Protein AF-A0A8D0UQ49-F1 (afdb_monomer_lite)

Secondary structure (DSSP, 8-state):
-------SS-PPPPPTTSPPPHHHHHHHHS-TT-------------------HHHHHHHHHHHHHHTHHHHHHHHHHH-TT--SEEEHHHHHHHHHHTT----TTTGGGGGGGT--TTSEEEHHHHHHHHHHHTT-------S------------------------TT---S---HHHHHHHHHHHHTT-

pLDDT: mean 72.06, std 21.68, range [30.16, 96.69]

InterPro domains:
  IPR002048 EF-hand domain [PS50222] (66-101)
  IPR011992 EF-hand domain pair [SSF47473] (18-130)
  IPR018247 EF-Hand 1, calcium-binding site [PS00018] (79-91)
  IPR052603 EF-hand calcium-binding domain-containing protein 6 [PTHR20875] (32-185)

Organism: Sus scrofa (NCBI:txid9823)

Radius of gyration: 25.95 Å; chains: 1; bounding box: 65×57×67 Å

Sequence (191 aa):
ECPVLTTDCGAIPLTRAGAVPYLEFLSRFGGTDLNVNAVKRGGENAMNHCRTLRDLEAQVAEKIFKNIHTVAKAFKLLDVNKTGLVQARELRRVLETFGARMRDHEYKFAKHYNVDKDTAVDYNVFLKNLGTNNDLNLKYDVGSQEVSWEEQRAKNPSRECLPSSLSPEDIRGNYSLDDLERVFCQEVSAS

Foldseek 3Di:
DDDDDDDDDDDQDADPVRHGDPVSCCVVPVPPQDPPPDPDPDDDPPPPPQDDLVRLLQVLLVLCVVVVVVLVVQVCVQPVVPPLWHALVSVQVSSVVSRSDDDPVSSCSCVVQVHDRGDIDNVVSVNVVSCVVNVNPDPPPPDDDPDDPDDPDDDDDDDDDDDDDDDPPPVPDPDDPVNVVVVVVVVVVVD

Structure (mmCIF, N/CA/C/O backbone):
data_AF-A0A8D0UQ49-F1
#
_entry.id   AF-A0A8D0UQ49-F1
#
loop_
_atom_site.group_PDB
_atom_site.id
_atom_site.type_symbol
_atom_site.label_atom_id
_atom_site.label_alt_id
_atom_site.label_comp_id
_atom_site.label_asym_id
_atom_site.label_entity_id
_atom_site.label_seq_id
_atom_site.pdbx_PDB_ins_code
_atom_site.Cartn_x
_atom_site.Cartn_y
_atom_site.Cartn_z
_atom_site.occupancy
_atom_site.B_iso_or_equiv
_atom_site.auth_seq_id
_atom_site.auth_comp_id
_atom_site.auth_asym_id
_atom_site.auth_atom_id
_atom_site.pdbx_PDB_model_num
ATOM 1 N N . GLU A 1 1 ? 2.365 -4.596 -54.511 1.00 37.31 1 GLU A N 1
ATOM 2 C CA . GLU A 1 1 ? 3.119 -3.804 -53.519 1.00 37.31 1 GLU A CA 1
ATOM 3 C C . GLU A 1 1 ? 2.113 -3.103 -52.618 1.00 37.31 1 GLU A C 1
ATOM 5 O O . GLU A 1 1 ? 1.101 -2.642 -53.130 1.00 37.31 1 GLU A O 1
ATOM 10 N N . CYS A 1 2 ? 2.312 -3.125 -51.300 1.00 34.47 2 CYS A N 1
ATOM 11 C CA . CYS A 1 2 ? 1.383 -2.538 -50.326 1.00 34.47 2 CYS A CA 1
ATOM 12 C C . CYS A 1 2 ? 2.029 -1.290 -49.702 1.00 34.47 2 CYS A C 1
ATOM 14 O O . CYS A 1 2 ? 3.234 -1.326 -49.448 1.00 34.47 2 CYS A O 1
ATOM 16 N N . PRO A 1 3 ? 1.275 -0.203 -49.456 1.00 44.91 3 PRO A N 1
ATOM 17 C CA . PRO A 1 3 ? 1.850 1.066 -49.030 1.00 44.91 3 PRO A CA 1
ATOM 18 C C . PRO A 1 3 ? 2.320 0.998 -47.573 1.00 44.91 3 PRO A C 1
ATOM 20 O O . PRO A 1 3 ? 1.618 0.493 -46.697 1.00 44.91 3 PRO A O 1
ATOM 23 N N . VAL A 1 4 ? 3.518 1.522 -47.325 1.00 49.00 4 VAL A N 1
ATOM 24 C CA . VAL A 1 4 ? 4.094 1.682 -45.988 1.00 49.00 4 VAL A CA 1
ATOM 25 C C . VAL A 1 4 ? 3.627 3.029 -45.443 1.00 49.00 4 VAL A C 1
ATOM 27 O O . VAL A 1 4 ? 3.981 4.069 -45.991 1.00 49.00 4 VAL A O 1
ATOM 30 N N . LEU A 1 5 ? 2.840 3.026 -44.366 1.00 38.72 5 LEU A N 1
ATOM 31 C CA . LEU A 1 5 ? 2.630 4.230 -43.564 1.00 38.72 5 LEU A CA 1
ATOM 32 C C . LEU A 1 5 ? 3.765 4.308 -42.544 1.00 38.72 5 LEU A C 1
ATOM 34 O O . LEU A 1 5 ? 3.779 3.587 -41.548 1.00 38.72 5 LEU A O 1
ATOM 38 N N . THR A 1 6 ? 4.752 5.149 -42.836 1.00 52.19 6 THR A N 1
ATOM 39 C CA . THR A 1 6 ? 5.815 5.506 -41.899 1.00 52.19 6 THR A CA 1
ATOM 40 C C . THR A 1 6 ? 5.363 6.673 -41.031 1.00 52.19 6 THR A C 1
ATOM 42 O O . THR A 1 6 ? 5.190 7.781 -41.535 1.00 52.19 6 THR A O 1
ATOM 45 N N . THR A 1 7 ? 5.263 6.445 -39.725 1.00 41.56 7 THR A N 1
ATOM 46 C CA . THR A 1 7 ? 5.468 7.477 -38.703 1.00 41.56 7 THR A CA 1
ATOM 47 C C . THR A 1 7 ? 6.237 6.863 -37.536 1.00 41.56 7 THR A C 1
ATOM 49 O O . THR A 1 7 ? 6.031 5.706 -37.175 1.00 41.56 7 THR A O 1
ATOM 52 N N . ASP A 1 8 ? 7.142 7.664 -36.998 1.00 52.50 8 ASP A N 1
ATOM 53 C CA . ASP A 1 8 ? 8.313 7.390 -36.159 1.00 52.50 8 ASP A CA 1
ATOM 54 C C . ASP A 1 8 ? 8.033 6.891 -34.721 1.00 52.50 8 ASP A C 1
ATOM 56 O O . ASP A 1 8 ? 8.691 7.276 -33.768 1.00 52.50 8 ASP A O 1
ATOM 60 N N . CYS A 1 9 ? 7.059 5.999 -34.532 1.00 46.41 9 CYS A N 1
ATOM 61 C CA . CYS A 1 9 ? 6.851 5.291 -33.264 1.00 46.41 9 CYS A CA 1
ATOM 62 C C . CYS A 1 9 ? 6.314 3.877 -33.537 1.00 46.41 9 CYS A C 1
ATOM 64 O O . CYS A 1 9 ? 5.111 3.670 -33.656 1.00 46.41 9 CYS A O 1
ATOM 66 N N . GLY A 1 10 ? 7.220 2.898 -33.645 1.00 58.25 10 GLY A N 1
ATOM 67 C CA . GLY A 1 10 ? 6.948 1.473 -33.404 1.00 58.25 10 GLY A CA 1
ATOM 68 C C . GLY A 1 10 ? 5.751 0.841 -34.130 1.00 58.25 10 GLY A C 1
ATOM 69 O O . GLY A 1 10 ? 4.782 0.444 -33.489 1.00 58.25 10 GLY A O 1
ATOM 70 N N . ALA A 1 11 ? 5.831 0.641 -35.447 1.00 67.75 11 ALA A N 1
ATOM 71 C CA . ALA A 1 11 ? 4.795 -0.088 -36.184 1.00 67.75 11 ALA A CA 1
ATOM 72 C C . ALA A 1 11 ? 4.860 -1.608 -35.917 1.00 67.75 11 ALA A C 1
ATOM 74 O O . ALA A 1 11 ? 5.907 -2.231 -36.122 1.00 67.75 11 ALA A O 1
ATOM 75 N N . ILE A 1 12 ? 3.750 -2.230 -35.497 1.00 69.88 12 ILE A N 1
ATOM 76 C CA . ILE A 1 12 ? 3.625 -3.699 -35.464 1.00 69.88 12 ILE A CA 1
ATOM 77 C C . ILE A 1 12 ? 3.196 -4.176 -36.852 1.00 69.88 12 ILE A C 1
ATOM 79 O O . ILE A 1 12 ? 2.192 -3.681 -37.368 1.00 69.88 12 ILE A O 1
ATOM 83 N N . PRO A 1 13 ? 3.905 -5.139 -37.463 1.00 73.56 13 PRO A N 1
ATOM 84 C CA . PRO A 1 13 ? 3.489 -5.696 -38.742 1.00 73.56 13 PRO A CA 1
ATOM 85 C C . PRO A 1 13 ? 2.110 -6.363 -38.634 1.00 73.56 13 PRO A C 1
ATOM 87 O O . PRO A 1 13 ? 1.863 -7.195 -37.760 1.00 73.56 13 PRO A O 1
ATOM 90 N N . LEU A 1 14 ? 1.212 -5.998 -39.549 1.00 79.69 14 LEU A N 1
ATOM 91 C CA . LEU A 1 14 ? -0.114 -6.599 -39.667 1.00 79.69 14 LEU A CA 1
ATOM 92 C C . LEU A 1 14 ? -0.048 -7.896 -40.477 1.00 79.69 14 LEU A C 1
ATOM 94 O O . LEU A 1 14 ? 0.762 -8.054 -41.392 1.00 79.69 14 LEU A O 1
ATOM 98 N N . THR A 1 15 ? -0.950 -8.824 -40.172 1.00 80.06 15 THR A N 1
ATOM 99 C CA . THR A 1 15 ? -1.212 -9.988 -41.026 1.00 80.06 15 THR A CA 1
ATOM 100 C C . THR A 1 15 ? -1.792 -9.554 -42.374 1.00 80.06 15 THR A C 1
ATOM 102 O O . THR A 1 15 ? -2.267 -8.432 -42.542 1.00 80.06 15 THR A O 1
ATOM 105 N N . ARG A 1 16 ? -1.845 -10.476 -43.344 1.00 78.44 16 ARG A N 1
ATOM 106 C CA . ARG A 1 16 ? -2.476 -10.224 -44.655 1.00 78.44 16 ARG A CA 1
ATOM 107 C C . ARG A 1 16 ? -3.960 -9.832 -44.552 1.00 78.44 16 ARG A C 1
ATOM 109 O O . ARG A 1 16 ? -4.482 -9.244 -45.488 1.00 78.44 16 ARG A O 1
ATOM 116 N N . ALA A 1 17 ? -4.613 -10.138 -43.429 1.00 84.06 17 ALA A N 1
ATOM 117 C CA . ALA A 1 17 ? -5.989 -9.748 -43.122 1.00 84.06 17 ALA A CA 1
ATOM 118 C C . ALA A 1 17 ? -6.097 -8.397 -42.381 1.00 84.06 17 ALA A C 1
ATOM 120 O O . ALA A 1 17 ? -7.180 -8.030 -41.940 1.00 84.06 17 ALA A O 1
ATOM 121 N N . GLY A 1 18 ? -4.988 -7.678 -42.180 1.00 83.00 18 GLY A N 1
ATOM 122 C CA . GLY A 1 18 ? -4.961 -6.422 -41.425 1.00 83.00 18 GLY A CA 1
ATOM 123 C C . GLY A 1 18 ? -5.027 -6.592 -39.902 1.00 83.00 18 GLY A C 1
ATOM 124 O O . GLY A 1 18 ? -5.040 -5.600 -39.183 1.00 83.00 18 GLY A O 1
ATOM 125 N N . ALA A 1 19 ? -5.046 -7.825 -39.385 1.00 83.06 19 ALA A N 1
ATOM 126 C CA . ALA A 1 19 ? -5.050 -8.083 -37.946 1.00 83.06 19 ALA A CA 1
ATOM 127 C C . ALA A 1 19 ? -3.638 -7.981 -37.352 1.00 83.06 19 ALA A C 1
ATOM 129 O O . ALA A 1 19 ? -2.674 -8.432 -37.975 1.00 83.06 19 ALA A O 1
ATOM 130 N N . VAL A 1 20 ? -3.523 -7.452 -36.133 1.00 86.25 20 VAL A N 1
ATOM 131 C CA . VAL A 1 20 ? -2.271 -7.407 -35.364 1.00 86.25 20 VAL A CA 1
ATOM 132 C C . VAL A 1 20 ? -2.048 -8.762 -34.672 1.00 86.25 20 VAL A C 1
ATOM 134 O O . VAL A 1 20 ? -2.914 -9.186 -33.903 1.00 86.25 20 VAL A O 1
ATOM 137 N N . PRO A 1 21 ? -0.913 -9.457 -34.880 1.00 84.88 21 PRO A N 1
ATOM 138 C CA . PRO A 1 21 ? -0.607 -10.671 -34.128 1.00 84.88 21 PRO A CA 1
ATOM 139 C C . PRO A 1 21 ? -0.466 -10.363 -32.632 1.00 84.88 21 PRO A C 1
ATOM 141 O O . PRO A 1 21 ? 0.423 -9.617 -32.227 1.00 84.88 21 PRO A O 1
ATOM 144 N N . TYR A 1 22 ? -1.328 -10.957 -31.801 1.00 77.56 22 TYR A N 1
ATOM 145 C CA . TYR A 1 22 ? -1.404 -10.642 -30.369 1.00 77.56 22 TYR A CA 1
ATOM 146 C C . TYR A 1 22 ? -0.068 -10.835 -29.636 1.00 77.56 22 TYR A C 1
ATOM 148 O O . TYR A 1 22 ? 0.337 -9.979 -28.858 1.00 77.56 22 TYR A O 1
ATOM 156 N N . LEU A 1 23 ? 0.662 -11.915 -29.932 1.00 80.00 23 LEU A N 1
ATOM 157 C CA . LEU A 1 23 ? 1.970 -12.173 -29.317 1.00 80.00 23 LEU A CA 1
ATOM 158 C C . LEU A 1 23 ? 3.024 -11.118 -29.698 1.00 80.00 23 LEU A C 1
ATOM 160 O O . LEU A 1 23 ? 3.814 -10.721 -28.847 1.00 80.00 23 LEU A O 1
ATOM 164 N N . GLU A 1 24 ? 3.007 -10.626 -30.939 1.00 78.62 24 GLU A N 1
ATOM 165 C CA . GLU A 1 24 ? 3.927 -9.577 -31.404 1.00 78.62 24 GLU A CA 1
ATOM 166 C C . GLU A 1 24 ? 3.575 -8.222 -30.775 1.00 78.62 24 GLU A C 1
ATOM 168 O O . GLU A 1 24 ? 4.456 -7.478 -30.346 1.00 78.62 24 GLU A O 1
ATOM 173 N N . PHE A 1 25 ? 2.275 -7.927 -30.650 1.00 82.81 25 PHE A N 1
ATOM 174 C CA . PHE A 1 25 ? 1.786 -6.751 -29.931 1.00 82.81 25 PHE A CA 1
ATOM 175 C C . PHE A 1 25 ? 2.246 -6.763 -28.474 1.00 82.81 25 PHE A C 1
ATOM 177 O O . PHE A 1 25 ? 2.827 -5.787 -28.004 1.00 82.81 25 PHE A O 1
ATOM 184 N N . LEU A 1 26 ? 2.049 -7.880 -27.769 1.00 78.44 26 LEU A N 1
ATOM 185 C CA . LEU A 1 26 ? 2.474 -8.019 -26.379 1.00 78.44 26 LEU A CA 1
ATOM 186 C C . LEU A 1 26 ? 3.990 -7.927 -26.217 1.00 78.44 26 LEU A C 1
ATOM 188 O O . LEU A 1 26 ? 4.458 -7.293 -25.276 1.00 78.44 26 LEU A O 1
ATOM 192 N N . SER A 1 27 ? 4.763 -8.503 -27.138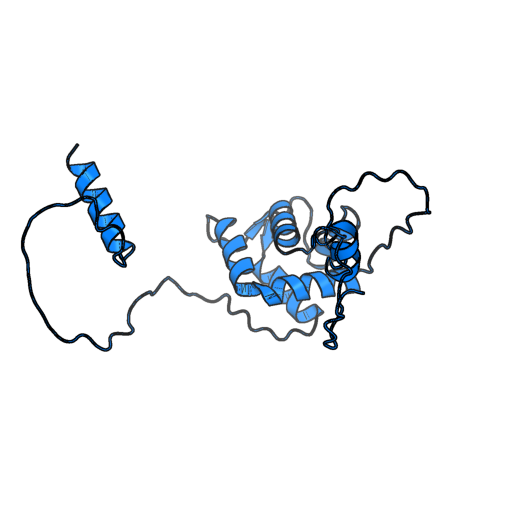 1.00 72.94 27 SER A N 1
ATOM 193 C CA . SER A 1 27 ? 6.224 -8.425 -27.077 1.00 72.94 27 SER A CA 1
ATOM 194 C C . SER A 1 27 ? 6.744 -6.988 -27.161 1.00 72.94 27 SER A C 1
ATOM 196 O O . SER A 1 27 ? 7.837 -6.717 -26.669 1.00 72.94 27 SER A O 1
ATOM 198 N N . ARG A 1 28 ? 5.993 -6.076 -27.793 1.00 74.19 28 ARG A N 1
ATOM 199 C CA . ARG A 1 28 ? 6.399 -4.674 -27.965 1.00 74.19 28 ARG A CA 1
ATOM 200 C C . ARG A 1 28 ? 5.734 -3.710 -26.986 1.00 74.19 28 ARG A C 1
ATOM 202 O O . ARG A 1 28 ? 6.383 -2.769 -26.548 1.00 74.19 28 ARG A O 1
ATOM 209 N N . PHE A 1 29 ? 4.469 -3.937 -26.639 1.00 74.62 29 PHE A N 1
ATOM 210 C CA . PHE A 1 29 ? 3.652 -3.009 -25.841 1.00 74.62 29 PHE A CA 1
ATOM 211 C C . PHE A 1 29 ? 3.158 -3.599 -24.520 1.00 74.62 29 PHE A C 1
ATOM 213 O O . PHE A 1 29 ? 2.585 -2.880 -23.708 1.00 74.62 29 PHE A O 1
ATOM 220 N N . GLY A 1 30 ? 3.361 -4.895 -24.284 1.00 66.12 30 GLY A N 1
ATOM 221 C CA . GLY A 1 30 ? 2.804 -5.589 -23.125 1.00 66.12 30 GLY A CA 1
ATOM 222 C C . GLY A 1 30 ? 3.439 -5.215 -21.786 1.00 66.12 30 GLY A C 1
ATOM 223 O O . GLY A 1 30 ? 2.843 -5.480 -20.746 1.00 66.12 30 GLY A O 1
ATOM 224 N N . GLY A 1 31 ? 4.622 -4.592 -21.786 1.00 60.34 31 GLY A N 1
ATOM 225 C CA . GLY A 1 31 ? 5.397 -4.385 -20.563 1.00 60.34 31 GLY A CA 1
ATOM 226 C C . GLY A 1 31 ? 5.736 -5.709 -19.856 1.00 60.34 31 GLY A C 1
ATOM 227 O O . GLY A 1 31 ? 5.256 -6.786 -20.204 1.00 60.34 31 GLY A O 1
ATOM 228 N N . THR A 1 32 ? 6.585 -5.664 -18.835 1.00 57.47 32 THR A N 1
ATOM 229 C CA . THR A 1 32 ? 7.000 -6.866 -18.083 1.00 57.47 32 THR A CA 1
ATOM 230 C C . THR A 1 32 ? 5.914 -7.431 -17.153 1.00 57.47 32 THR A C 1
ATOM 232 O O . THR A 1 32 ? 6.149 -8.439 -16.493 1.00 57.47 32 THR A O 1
ATOM 235 N N . ASP A 1 33 ? 4.731 -6.809 -17.090 1.00 53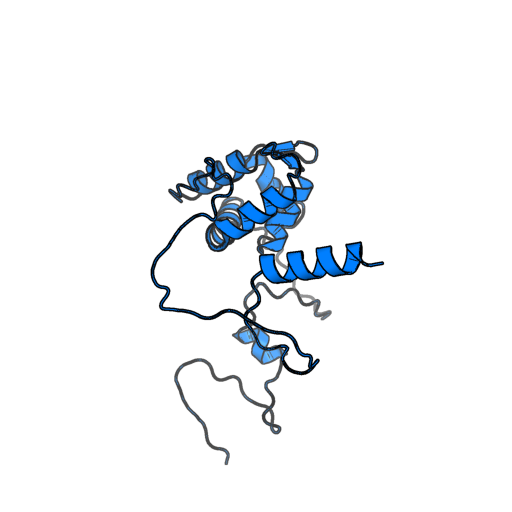.94 33 ASP A N 1
ATOM 236 C CA . ASP A 1 33 ? 3.711 -7.064 -16.060 1.00 53.94 33 ASP A CA 1
ATOM 237 C C . ASP A 1 33 ? 2.495 -7.884 -16.547 1.00 53.94 33 ASP A C 1
ATOM 239 O O . ASP A 1 33 ? 1.533 -8.076 -15.798 1.00 53.94 33 ASP A O 1
ATOM 243 N N . LEU A 1 34 ? 2.508 -8.428 -17.770 1.00 55.59 34 LEU A N 1
ATOM 244 C CA . LEU A 1 34 ? 1.436 -9.311 -18.245 1.00 55.59 34 LEU A CA 1
ATOM 245 C C . LEU A 1 34 ? 1.731 -10.776 -17.912 1.00 55.59 34 LEU A C 1
ATOM 247 O O . LEU A 1 34 ? 2.196 -11.555 -18.741 1.00 55.59 34 LEU A O 1
ATOM 251 N N . ASN A 1 35 ? 1.384 -11.176 -16.688 1.00 54.97 35 ASN A N 1
ATOM 252 C CA . ASN A 1 35 ? 1.236 -12.587 -16.330 1.00 54.97 35 ASN A CA 1
ATOM 253 C C . ASN A 1 35 ? -0.058 -13.159 -16.942 1.00 54.97 35 ASN A C 1
ATOM 255 O O . ASN A 1 35 ? -1.046 -13.388 -16.242 1.00 54.97 35 ASN A O 1
ATOM 259 N N . VAL A 1 36 ? -0.071 -13.358 -18.258 1.00 51.00 36 VAL A N 1
ATOM 260 C CA . VAL A 1 36 ? -1.018 -14.271 -18.901 1.00 51.00 36 VAL A CA 1
ATOM 261 C C . VAL A 1 36 ? -0.290 -15.595 -19.017 1.00 51.00 36 VAL A C 1
ATOM 263 O O . VAL A 1 36 ? 0.718 -15.673 -19.708 1.00 51.00 36 VAL A O 1
ATOM 266 N N . ASN A 1 37 ? -0.783 -16.609 -18.307 1.00 49.88 37 ASN A N 1
ATOM 267 C CA . ASN A 1 37 ? -0.270 -17.976 -18.293 1.00 49.88 37 ASN A CA 1
ATOM 268 C C . ASN A 1 37 ? -0.119 -18.545 -19.719 1.00 49.88 37 ASN A C 1
ATOM 270 O O . ASN A 1 37 ? -0.977 -19.274 -20.212 1.00 49.88 37 ASN A O 1
ATOM 274 N N . ALA A 1 38 ? 0.991 -18.233 -20.383 1.00 44.41 38 ALA A N 1
ATOM 275 C CA . ALA A 1 38 ? 1.445 -18.901 -21.581 1.00 44.41 38 ALA A CA 1
ATOM 276 C C . ALA A 1 38 ? 2.264 -20.105 -21.123 1.00 44.41 38 ALA A C 1
ATOM 278 O O . ALA A 1 38 ? 3.461 -20.031 -20.855 1.00 44.41 38 ALA A O 1
ATOM 279 N N . VAL A 1 39 ? 1.573 -21.237 -21.020 1.00 54.06 39 VAL A N 1
ATOM 280 C CA . VAL A 1 39 ? 2.174 -22.566 -21.041 1.00 54.06 39 VAL A CA 1
ATOM 281 C C . VAL A 1 39 ? 2.998 -22.673 -22.327 1.00 54.06 39 VAL A C 1
ATOM 283 O O . VAL A 1 39 ? 2.484 -23.024 -23.385 1.00 54.06 39 VAL A O 1
ATOM 286 N N . LYS A 1 40 ? 4.295 -22.372 -22.252 1.00 52.66 40 LYS A N 1
ATOM 287 C CA . LYS A 1 40 ? 5.270 -22.862 -23.221 1.00 52.66 40 LYS A CA 1
ATOM 288 C C . LYS A 1 40 ? 6.414 -23.521 -22.469 1.00 52.66 40 LYS A C 1
ATOM 290 O O . LYS A 1 40 ? 7.338 -22.892 -21.972 1.00 52.66 40 LYS A O 1
ATOM 295 N N . ARG A 1 41 ? 6.283 -24.844 -22.393 1.00 50.25 41 ARG A N 1
ATOM 296 C CA . ARG A 1 41 ? 7.350 -25.808 -22.149 1.00 50.25 41 ARG A CA 1
ATOM 297 C C . ARG A 1 41 ? 8.498 -25.505 -23.122 1.00 50.25 41 ARG A C 1
ATOM 299 O O . ARG A 1 41 ? 8.389 -25.788 -24.310 1.00 50.25 41 ARG A O 1
ATOM 306 N N . GLY A 1 42 ? 9.563 -24.912 -22.603 1.00 35.91 42 GLY A N 1
ATOM 307 C CA . GLY A 1 42 ? 10.830 -24.667 -23.283 1.00 35.91 42 GLY A CA 1
ATOM 308 C C . GLY A 1 42 ? 11.833 -24.260 -22.216 1.00 35.91 42 GLY A C 1
ATOM 309 O O . GLY A 1 42 ? 11.718 -23.179 -21.654 1.00 35.91 42 GLY A O 1
ATOM 310 N N . GLY A 1 43 ? 12.709 -25.189 -21.840 1.00 49.88 43 GLY A N 1
ATOM 311 C CA . GLY A 1 43 ? 13.660 -24.995 -20.758 1.00 49.88 43 GLY A CA 1
ATOM 312 C C . GLY A 1 43 ? 14.697 -23.946 -21.120 1.00 49.88 43 GLY A C 1
ATOM 313 O O . GLY A 1 43 ? 15.540 -24.188 -21.972 1.00 49.88 43 GLY A O 1
ATOM 314 N N . GLU A 1 44 ? 14.667 -22.836 -20.400 1.00 43.62 44 GLU A N 1
ATOM 315 C CA . GLU A 1 44 ? 15.821 -21.988 -20.153 1.00 43.62 44 GLU A CA 1
ATOM 316 C C . GLU A 1 44 ? 15.798 -21.694 -18.659 1.00 43.62 44 GLU A C 1
ATOM 318 O O . GLU A 1 44 ? 14.748 -21.406 -18.085 1.00 43.62 44 GLU A O 1
ATOM 323 N N . ASN A 1 45 ? 16.944 -21.900 -18.020 1.00 52.81 45 ASN A N 1
ATOM 324 C CA . ASN A 1 45 ? 17.191 -21.705 -16.602 1.00 52.81 45 ASN A CA 1
ATOM 325 C C . ASN A 1 45 ? 16.597 -20.359 -16.162 1.00 52.81 45 ASN A C 1
ATOM 327 O O . ASN A 1 45 ? 17.204 -19.315 -16.397 1.00 5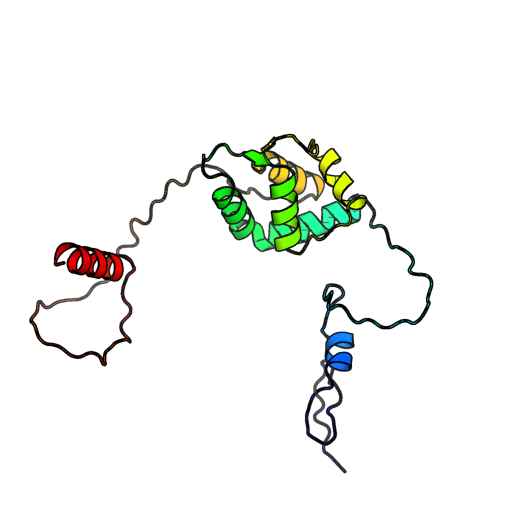2.81 45 ASN A O 1
ATOM 331 N N . ALA A 1 46 ? 15.389 -20.384 -15.587 1.00 53.47 46 ALA A N 1
ATOM 332 C CA . ALA A 1 46 ? 14.719 -19.207 -15.073 1.00 53.47 46 ALA A CA 1
ATOM 333 C C . ALA A 1 46 ? 15.593 -18.699 -13.937 1.00 53.47 46 ALA A C 1
ATOM 335 O O . ALA A 1 46 ? 15.496 -19.167 -12.801 1.00 53.47 46 ALA A O 1
ATOM 336 N N . MET A 1 47 ? 16.507 -17.784 -14.261 1.00 56.66 47 MET A N 1
ATOM 337 C CA . MET A 1 47 ? 17.161 -16.957 -13.275 1.00 56.66 47 MET A CA 1
ATOM 338 C C . MET A 1 47 ? 16.013 -16.287 -12.542 1.00 56.66 47 MET A C 1
ATOM 340 O O . MET A 1 47 ? 15.384 -15.353 -13.034 1.00 56.66 47 MET A O 1
ATOM 344 N N . ASN A 1 48 ? 15.674 -16.872 -11.398 1.00 60.16 48 ASN A N 1
ATOM 345 C CA . ASN A 1 48 ? 14.745 -16.347 -10.434 1.00 60.16 48 ASN A CA 1
ATOM 346 C C . ASN A 1 48 ? 15.336 -15.009 -10.021 1.00 60.16 48 ASN A C 1
ATOM 348 O O . ASN A 1 48 ? 16.110 -14.959 -9.069 1.00 60.16 48 ASN A O 1
ATOM 352 N N . HIS A 1 49 ? 15.036 -13.951 -10.773 1.00 61.88 49 HIS A N 1
ATOM 353 C CA . HIS A 1 49 ? 15.492 -12.614 -10.461 1.00 61.88 49 HIS A CA 1
ATOM 354 C C . HIS A 1 49 ? 14.761 -12.232 -9.181 1.00 61.88 49 HIS A C 1
ATOM 356 O O . HIS A 1 49 ? 13.592 -11.849 -9.171 1.00 61.88 49 HIS A O 1
ATOM 362 N N . CYS A 1 50 ? 15.390 -12.549 -8.056 1.00 70.31 50 CYS A N 1
ATOM 363 C CA . CYS A 1 50 ? 14.978 -12.064 -6.766 1.00 70.31 50 CYS A CA 1
ATOM 364 C C . CYS A 1 50 ? 15.359 -10.598 -6.766 1.00 70.31 50 CYS A C 1
ATOM 366 O O . CYS A 1 50 ? 16.541 -10.267 -6.830 1.00 70.31 50 CYS A O 1
ATOM 368 N N . ARG A 1 51 ? 14.344 -9.741 -6.748 1.00 87.50 51 ARG A N 1
ATOM 369 C CA . ARG A 1 51 ? 14.552 -8.310 -6.582 1.00 87.50 51 ARG A CA 1
ATOM 370 C C . ARG A 1 51 ? 15.219 -8.067 -5.236 1.00 87.50 51 ARG A C 1
ATOM 372 O O . ARG A 1 51 ? 14.956 -8.798 -4.272 1.00 87.50 51 ARG A O 1
ATOM 379 N N . THR A 1 52 ? 16.097 -7.072 -5.174 1.00 91.31 52 THR A N 1
ATOM 380 C CA . THR A 1 52 ? 16.656 -6.650 -3.890 1.00 91.31 52 THR A CA 1
ATOM 381 C C . THR A 1 52 ? 15.563 -5.989 -3.050 1.00 91.31 52 THR A C 1
ATOM 383 O O . THR A 1 52 ? 14.521 -5.589 -3.572 1.00 91.31 52 THR A O 1
ATOM 386 N N . LEU A 1 53 ? 15.786 -5.854 -1.740 1.00 91.38 53 LEU A N 1
ATOM 387 C CA . LEU A 1 53 ? 14.850 -5.141 -0.866 1.00 91.38 53 LEU A CA 1
ATOM 388 C C . LEU A 1 53 ? 14.569 -3.724 -1.385 1.00 91.38 53 LEU A C 1
ATOM 390 O O . LEU A 1 53 ? 13.412 -3.335 -1.490 1.00 91.38 53 LEU A O 1
ATOM 394 N N . ARG A 1 54 ? 15.622 -3.004 -1.787 1.00 91.44 54 ARG A N 1
ATOM 395 C CA . ARG A 1 54 ? 15.522 -1.649 -2.336 1.00 91.44 54 ARG A CA 1
ATOM 396 C C . ARG A 1 54 ? 14.649 -1.603 -3.592 1.00 91.44 54 ARG A C 1
ATOM 398 O O . ARG A 1 54 ? 13.839 -0.696 -3.736 1.00 91.44 54 ARG A O 1
ATOM 405 N N . ASP A 1 55 ? 14.785 -2.588 -4.481 1.00 91.44 55 ASP A N 1
ATOM 406 C CA . ASP A 1 55 ? 13.968 -2.663 -5.701 1.00 91.44 55 ASP A CA 1
ATOM 407 C C . ASP A 1 55 ? 12.492 -2.931 -5.376 1.00 91.44 55 ASP A C 1
ATOM 409 O O . ASP A 1 55 ? 11.599 -2.399 -6.037 1.00 91.44 55 ASP A O 1
ATOM 413 N N . LEU A 1 56 ? 12.224 -3.754 -4.354 1.00 92.44 56 LEU A N 1
ATOM 414 C CA . LEU A 1 56 ? 10.867 -3.995 -3.864 1.00 92.44 56 LEU A CA 1
ATOM 415 C C . LEU A 1 56 ? 10.270 -2.717 -3.272 1.00 92.44 56 LEU A C 1
ATOM 417 O O . LEU A 1 56 ? 9.156 -2.353 -3.636 1.00 92.44 56 LEU A O 1
ATOM 421 N N . GLU A 1 57 ? 11.007 -2.016 -2.410 1.00 92.62 57 GLU A N 1
ATOM 422 C CA . GLU A 1 57 ? 10.559 -0.759 -1.803 1.00 92.62 57 GLU A CA 1
ATOM 423 C C . GLU A 1 57 ? 10.271 0.310 -2.854 1.00 92.62 57 GLU A C 1
ATOM 425 O O . GLU A 1 57 ? 9.189 0.896 -2.831 1.00 92.62 57 GLU A O 1
ATOM 430 N N . ALA A 1 58 ? 11.176 0.488 -3.819 1.00 91.12 58 ALA A N 1
ATOM 431 C CA . ALA A 1 58 ? 11.005 1.442 -4.906 1.00 91.12 58 ALA A CA 1
ATOM 432 C C . ALA A 1 58 ? 9.771 1.118 -5.756 1.00 91.12 58 ALA A C 1
ATOM 434 O O . ALA A 1 58 ? 8.968 2.008 -6.037 1.00 91.12 58 ALA A O 1
ATOM 435 N N . GLN A 1 59 ? 9.565 -0.154 -6.122 1.00 91.50 59 GLN A N 1
ATOM 436 C CA . GLN A 1 59 ? 8.386 -0.545 -6.896 1.00 91.50 59 GLN A CA 1
ATOM 437 C C . GLN A 1 59 ? 7.092 -0.323 -6.103 1.00 91.50 59 GLN A C 1
ATOM 439 O O . GLN A 1 59 ? 6.113 0.195 -6.643 1.00 91.50 59 GLN A O 1
ATOM 444 N N . VAL A 1 60 ? 7.063 -0.720 -4.829 1.00 93.56 60 VAL A N 1
ATOM 445 C CA . VAL A 1 60 ? 5.882 -0.553 -3.972 1.00 93.56 60 VAL A CA 1
ATOM 446 C C . VAL A 1 60 ? 5.556 0.923 -3.806 1.00 93.56 60 VAL A C 1
ATOM 448 O O . VAL A 1 60 ? 4.410 1.316 -4.017 1.00 93.56 60 VAL A O 1
ATOM 451 N N . ALA A 1 61 ? 6.558 1.744 -3.494 1.00 93.06 61 ALA A N 1
ATOM 452 C CA . ALA A 1 61 ? 6.411 3.184 -3.381 1.00 93.06 61 ALA A CA 1
ATOM 453 C C . ALA A 1 61 ? 5.886 3.785 -4.690 1.00 93.06 61 ALA A C 1
ATOM 455 O O . ALA A 1 61 ? 4.861 4.464 -4.684 1.00 93.06 61 ALA A O 1
ATOM 456 N N . GLU A 1 62 ? 6.506 3.473 -5.828 1.00 91.62 62 GLU A N 1
ATOM 457 C CA . GLU A 1 62 ? 6.080 3.975 -7.134 1.00 91.62 62 GLU A CA 1
ATOM 458 C C . GLU A 1 62 ? 4.602 3.654 -7.414 1.00 91.62 62 GLU A C 1
ATOM 460 O O . GLU A 1 62 ? 3.828 4.543 -7.774 1.00 91.62 62 GLU A O 1
ATOM 465 N N . LYS A 1 63 ? 4.183 2.396 -7.231 1.00 91.94 63 LYS A N 1
ATOM 466 C CA . LYS A 1 63 ? 2.808 1.965 -7.525 1.00 91.94 63 LYS A CA 1
ATOM 467 C C . LYS A 1 63 ? 1.790 2.559 -6.551 1.00 91.94 63 LYS A C 1
ATOM 469 O O . LYS A 1 63 ? 0.717 2.986 -6.988 1.00 91.94 63 LYS A O 1
ATOM 474 N N . ILE A 1 64 ? 2.121 2.611 -5.260 1.00 93.38 64 ILE A N 1
ATOM 475 C CA . ILE A 1 64 ? 1.237 3.155 -4.225 1.00 93.38 64 ILE A CA 1
ATOM 476 C C . ILE A 1 64 ? 1.079 4.659 -4.386 1.00 93.38 64 ILE A C 1
ATOM 478 O O . ILE A 1 64 ? -0.048 5.145 -4.426 1.00 93.38 64 ILE A O 1
ATOM 482 N N . PHE A 1 65 ? 2.177 5.404 -4.502 1.00 90.88 65 PHE A N 1
ATOM 483 C CA . PHE A 1 65 ? 2.114 6.862 -4.502 1.00 90.88 65 PHE A CA 1
ATOM 484 C C . PHE A 1 65 ? 1.540 7.429 -5.800 1.00 90.88 65 PHE A C 1
ATOM 486 O O . PHE A 1 65 ? 0.853 8.447 -5.755 1.00 90.88 65 PHE A O 1
ATOM 493 N N . LYS A 1 66 ? 1.675 6.716 -6.928 1.00 91.00 66 LYS A N 1
ATOM 494 C CA . LYS A 1 66 ? 0.913 7.018 -8.154 1.00 91.00 66 LYS A CA 1
ATOM 495 C C . LYS A 1 66 ? -0.605 6.894 -7.971 1.00 91.00 66 LYS A C 1
ATOM 497 O O . LYS A 1 66 ? -1.352 7.548 -8.688 1.00 91.00 66 LYS A O 1
ATOM 502 N N . ASN A 1 67 ? -1.065 6.077 -7.022 1.00 91.88 67 ASN A N 1
ATOM 503 C CA . ASN A 1 67 ? -2.480 5.770 -6.792 1.00 91.88 67 ASN A CA 1
ATOM 504 C C . ASN A 1 67 ? -2.932 6.086 -5.356 1.00 91.88 67 ASN A C 1
ATOM 506 O O . ASN A 1 67 ? -3.886 5.477 -4.867 1.00 91.88 67 ASN A O 1
ATOM 510 N N . ILE A 1 68 ? -2.270 7.025 -4.669 1.00 92.62 68 ILE A N 1
ATOM 511 C CA . ILE A 1 68 ? -2.380 7.193 -3.210 1.00 92.62 68 ILE A CA 1
ATOM 512 C C . ILE A 1 68 ? -3.824 7.371 -2.724 1.00 92.62 68 ILE A C 1
ATOM 514 O O . ILE A 1 68 ? -4.230 6.747 -1.745 1.00 92.62 68 ILE A O 1
ATOM 518 N N . HIS A 1 69 ? -4.640 8.145 -3.444 1.00 91.69 69 HIS A N 1
ATOM 519 C CA . HIS A 1 69 ? -6.046 8.357 -3.091 1.00 91.69 69 HIS A CA 1
ATOM 520 C C . HIS A 1 69 ? -6.875 7.069 -3.179 1.00 91.69 69 HIS A C 1
ATOM 522 O O . HIS A 1 69 ? -7.725 6.818 -2.325 1.00 91.69 69 HIS A O 1
ATOM 528 N N . THR A 1 70 ? -6.630 6.240 -4.192 1.00 94.25 70 THR A N 1
ATOM 529 C CA . THR A 1 70 ? -7.340 4.970 -4.395 1.00 94.25 70 THR A CA 1
ATOM 530 C C . THR A 1 70 ? -6.868 3.918 -3.397 1.00 94.25 70 THR A C 1
ATOM 532 O O . THR A 1 70 ? -7.690 3.201 -2.835 1.00 94.25 70 THR A O 1
ATOM 535 N N . VAL A 1 71 ? -5.564 3.875 -3.110 1.00 94.94 71 VAL A N 1
ATOM 536 C CA . VAL A 1 71 ? -4.979 3.006 -2.079 1.00 94.94 71 VAL A CA 1
ATOM 537 C C . VAL A 1 71 ? -5.556 3.342 -0.702 1.00 94.94 71 VAL A C 1
ATOM 539 O O . VAL A 1 71 ? -6.013 2.452 0.010 1.00 94.94 71 VAL A O 1
ATOM 542 N N . ALA A 1 72 ? -5.623 4.628 -0.346 1.00 92.62 72 ALA A N 1
ATOM 543 C CA . ALA A 1 72 ? -6.215 5.070 0.914 1.00 92.62 72 ALA A CA 1
ATOM 544 C C . ALA A 1 72 ? -7.703 4.693 1.022 1.00 92.62 72 ALA A C 1
ATOM 546 O O . ALA A 1 72 ? -8.150 4.242 2.075 1.00 92.62 72 ALA A O 1
ATOM 547 N N . LYS A 1 73 ? -8.476 4.827 -0.066 1.00 94.44 73 LYS A N 1
ATOM 548 C CA . LYS A 1 73 ? -9.873 4.359 -0.112 1.00 94.44 73 LYS A CA 1
ATOM 549 C C . LYS A 1 73 ? -9.973 2.842 0.066 1.00 94.44 73 LYS A C 1
ATOM 551 O O . LYS A 1 73 ? -10.845 2.393 0.800 1.00 94.44 73 LYS A O 1
ATOM 556 N N . ALA A 1 74 ? -9.081 2.066 -0.550 1.00 96.50 74 ALA A N 1
ATOM 557 C CA . ALA A 1 74 ? -9.053 0.614 -0.396 1.00 96.50 74 ALA A CA 1
ATOM 558 C C . ALA A 1 74 ? -8.803 0.201 1.062 1.00 96.50 74 ALA A C 1
ATOM 560 O O . ALA A 1 74 ? -9.520 -0.651 1.576 1.00 96.50 74 ALA A O 1
ATOM 561 N N . PHE A 1 75 ? -7.866 0.850 1.761 1.00 96.69 75 PHE A N 1
ATOM 562 C CA . PHE A 1 75 ? -7.668 0.606 3.193 1.00 96.69 75 PHE A CA 1
ATOM 563 C C . PHE A 1 75 ? -8.901 0.972 4.022 1.00 96.69 75 PHE A C 1
ATOM 565 O O . PHE A 1 75 ? -9.332 0.167 4.838 1.00 96.69 75 PHE A O 1
ATOM 572 N N . LYS A 1 76 ? -9.529 2.125 3.757 1.00 94.50 76 LYS A N 1
ATOM 573 C CA . LYS A 1 76 ? -10.769 2.534 4.442 1.00 94.50 76 LYS A CA 1
ATOM 574 C C . LYS A 1 76 ? -11.940 1.569 4.218 1.00 94.50 76 LYS A C 1
ATOM 576 O O . LYS A 1 76 ? -12.799 1.464 5.081 1.00 94.50 76 LYS A O 1
ATOM 581 N N . LEU A 1 77 ? -11.996 0.884 3.073 1.00 95.62 77 LEU A N 1
ATOM 582 C CA . LEU A 1 77 ? -13.012 -0.142 2.803 1.00 95.62 77 LEU A CA 1
ATOM 583 C C . LEU A 1 77 ? -12.761 -1.440 3.582 1.00 95.62 77 LEU A C 1
ATOM 585 O O . LEU A 1 77 ? -13.711 -2.152 3.896 1.00 95.62 77 LEU A O 1
ATOM 589 N N . LEU A 1 78 ? -11.498 -1.756 3.872 1.00 95.75 78 LEU A N 1
ATOM 590 C CA . LEU A 1 78 ? -11.113 -2.937 4.649 1.00 95.75 78 LEU A CA 1
ATOM 591 C C . LEU A 1 78 ? -11.252 -2.679 6.157 1.00 95.75 78 LEU A C 1
ATOM 593 O O . LEU A 1 78 ? -11.694 -3.550 6.901 1.00 95.75 78 LEU A O 1
ATOM 597 N N . ASP A 1 79 ? -10.947 -1.461 6.595 1.00 95.75 79 ASP A N 1
ATOM 598 C CA . ASP A 1 79 ? -11.084 -1.002 7.975 1.00 95.75 79 ASP A CA 1
ATOM 599 C C . ASP A 1 79 ? -12.487 -0.430 8.247 1.00 95.75 79 ASP A C 1
ATOM 601 O O . ASP A 1 79 ? -12.684 0.769 8.453 1.00 95.75 79 ASP A O 1
ATOM 605 N N . VAL A 1 80 ? -13.488 -1.316 8.258 1.00 93.69 80 VAL A N 1
ATOM 606 C CA . VAL A 1 80 ? -14.906 -0.970 8.497 1.00 93.69 80 VAL A CA 1
ATOM 607 C C . VAL A 1 80 ? -15.097 -0.202 9.811 1.00 93.69 80 VAL A C 1
ATOM 609 O O . VAL A 1 80 ? -15.941 0.690 9.903 1.00 93.69 80 VAL A O 1
ATOM 612 N N . ASN A 1 81 ? -14.279 -0.520 10.816 1.00 93.38 81 ASN A N 1
ATOM 613 C CA . ASN A 1 81 ? -14.334 0.081 12.146 1.00 93.38 81 ASN A CA 1
ATOM 614 C C . ASN A 1 81 ? -13.551 1.402 12.254 1.00 93.38 81 ASN A C 1
ATOM 616 O O . ASN A 1 81 ? -13.551 2.003 13.327 1.00 93.38 81 ASN A O 1
ATOM 620 N N . LYS A 1 82 ? -12.901 1.868 11.176 1.00 93.44 82 LYS A N 1
ATOM 621 C CA . LYS A 1 82 ? -12.104 3.109 11.130 1.00 93.44 82 LYS A CA 1
ATOM 622 C C . LYS A 1 82 ? -11.018 3.177 12.215 1.00 93.44 82 LYS A C 1
ATOM 624 O O . LYS A 1 82 ? -10.761 4.232 12.791 1.00 93.44 82 LYS A O 1
ATOM 629 N N . THR A 1 83 ? -10.398 2.042 12.509 1.00 95.31 83 THR A N 1
ATOM 630 C CA . THR A 1 83 ? -9.340 1.888 13.515 1.00 95.31 83 THR A CA 1
ATOM 631 C C . THR A 1 83 ? -7.969 2.385 13.051 1.00 95.31 83 THR A C 1
ATOM 633 O O . THR A 1 83 ? -7.074 2.558 13.873 1.00 95.31 83 THR A O 1
ATOM 636 N N . GLY A 1 84 ? -7.778 2.597 11.747 1.00 95.06 84 GLY A N 1
ATOM 637 C CA . GLY A 1 84 ? -6.469 2.794 11.129 1.00 95.06 84 GLY A CA 1
ATOM 638 C C . GLY A 1 84 ? -5.679 1.494 10.946 1.00 95.06 84 GLY A C 1
ATOM 639 O O . GLY A 1 84 ? -4.515 1.546 10.551 1.00 95.06 84 GLY A O 1
ATOM 640 N N . LEU A 1 85 ? -6.290 0.336 11.223 1.00 96.00 85 LEU A N 1
ATOM 641 C CA . LEU A 1 85 ? -5.633 -0.966 11.227 1.00 96.00 85 LEU A CA 1
ATOM 642 C C . LEU A 1 85 ? -6.248 -1.912 10.190 1.00 96.00 85 LEU A C 1
ATOM 644 O O . LEU A 1 85 ? -7.462 -1.973 10.021 1.00 96.00 85 LEU A O 1
ATOM 648 N N . VAL A 1 86 ? -5.402 -2.707 9.539 1.00 96.12 86 VAL A N 1
ATOM 649 C CA . VAL A 1 86 ? -5.807 -3.824 8.666 1.00 96.12 86 VAL A CA 1
ATOM 650 C C . VAL A 1 86 ? -4.972 -5.061 8.966 1.00 96.12 86 VAL A C 1
ATOM 652 O O . VAL A 1 86 ? -3.890 -4.972 9.536 1.00 96.12 86 VAL A O 1
ATOM 655 N N . GLN A 1 87 ? -5.429 -6.244 8.581 1.00 95.31 87 GLN A N 1
ATOM 656 C CA . GLN A 1 87 ? -4.646 -7.466 8.775 1.00 95.31 87 GLN A CA 1
ATOM 657 C C . GLN A 1 87 ? -3.468 -7.521 7.791 1.00 95.31 87 GLN A C 1
ATOM 659 O O . GLN A 1 87 ? -3.566 -7.067 6.651 1.00 95.31 87 GLN A O 1
ATOM 664 N N . ALA A 1 88 ? -2.360 -8.167 8.160 1.00 93.56 88 ALA A N 1
ATOM 665 C CA . ALA A 1 88 ? -1.197 -8.286 7.271 1.00 93.56 88 ALA A CA 1
ATOM 666 C C . ALA A 1 88 ? -1.512 -8.939 5.908 1.00 93.56 88 ALA A C 1
ATOM 668 O O . ALA A 1 88 ? -0.929 -8.581 4.881 1.00 93.56 88 ALA A O 1
ATOM 669 N N . ARG A 1 89 ? -2.472 -9.872 5.871 1.00 93.81 89 ARG A N 1
ATOM 670 C CA . ARG A 1 89 ? -2.982 -10.467 4.621 1.00 93.81 89 ARG A CA 1
ATOM 671 C C . ARG A 1 89 ? -3.762 -9.478 3.751 1.00 93.81 89 ARG A C 1
ATOM 673 O O . ARG A 1 89 ? -3.763 -9.608 2.531 1.00 93.81 89 ARG A O 1
ATOM 680 N N . GLU A 1 90 ? -4.424 -8.504 4.363 1.00 95.31 90 GLU A N 1
ATOM 681 C CA . GLU A 1 90 ? -5.173 -7.452 3.675 1.00 95.31 90 GLU A CA 1
ATOM 682 C C . GLU A 1 90 ? -4.224 -6.414 3.087 1.00 95.31 90 GLU A C 1
ATOM 684 O O . GLU A 1 90 ? -4.388 -6.060 1.922 1.00 95.31 90 GLU A O 1
ATOM 689 N N . LEU A 1 91 ? -3.166 -6.038 3.821 1.00 95.81 91 LEU A N 1
ATOM 690 C CA . LEU A 1 91 ? -2.068 -5.245 3.264 1.00 95.81 91 LEU A CA 1
ATOM 691 C C . LEU A 1 91 ? -1.542 -5.891 1.978 1.00 95.81 91 LEU A C 1
ATOM 693 O O . LEU A 1 91 ? -1.516 -5.242 0.935 1.00 95.81 91 LEU A O 1
ATOM 697 N N . ARG A 1 92 ? -1.200 -7.187 2.018 1.00 94.81 92 ARG A N 1
ATOM 698 C CA . ARG A 1 92 ? -0.718 -7.916 0.835 1.00 94.81 92 ARG A CA 1
ATOM 699 C C . ARG A 1 92 ? -1.680 -7.817 -0.347 1.00 94.81 92 ARG A C 1
ATOM 701 O O . ARG A 1 92 ? -1.248 -7.518 -1.457 1.00 94.81 92 ARG A O 1
ATOM 708 N N . ARG A 1 93 ? -2.976 -8.041 -0.110 1.00 94.88 93 ARG A N 1
ATOM 709 C CA . ARG A 1 93 ? -4.008 -7.954 -1.156 1.00 94.88 93 ARG A CA 1
ATOM 710 C C . ARG A 1 93 ? -4.073 -6.561 -1.774 1.00 94.88 93 ARG A C 1
ATOM 712 O O . ARG A 1 93 ? -4.179 -6.453 -2.994 1.00 94.88 93 ARG A O 1
ATOM 719 N N . VAL A 1 94 ? -3.981 -5.508 -0.961 1.00 95.81 94 VAL A N 1
ATOM 720 C CA . VAL A 1 94 ? -3.930 -4.126 -1.455 1.00 95.81 94 VAL A CA 1
ATOM 721 C C . VAL A 1 94 ? -2.709 -3.944 -2.356 1.00 95.81 94 VAL A C 1
ATOM 723 O O . VAL A 1 94 ? -2.871 -3.548 -3.505 1.00 95.81 94 VAL A O 1
ATOM 726 N N . LEU A 1 95 ? -1.508 -4.321 -1.907 1.00 94.06 95 LEU A N 1
ATOM 727 C CA . LEU A 1 95 ? -0.285 -4.196 -2.715 1.00 94.06 95 LEU A CA 1
ATOM 728 C C . LEU A 1 95 ? -0.396 -4.912 -4.070 1.00 94.06 95 LEU A C 1
ATOM 730 O O . LEU A 1 95 ? -0.090 -4.336 -5.115 1.00 94.06 95 LEU A O 1
ATOM 734 N N . GLU A 1 96 ? -0.895 -6.148 -4.070 1.00 92.81 96 GLU A N 1
ATOM 735 C CA . GLU A 1 96 ? -1.074 -6.946 -5.285 1.00 92.81 96 GLU A CA 1
ATOM 736 C C . GLU A 1 96 ? -2.114 -6.343 -6.242 1.00 92.81 96 GLU A C 1
ATOM 738 O O . GLU A 1 96 ? -1.934 -6.414 -7.462 1.00 92.81 96 GLU A O 1
ATOM 743 N N . THR A 1 97 ? -3.165 -5.713 -5.703 1.00 93.19 97 THR A N 1
ATOM 744 C CA . THR A 1 97 ? -4.222 -5.037 -6.479 1.00 93.19 97 THR A CA 1
ATOM 745 C C . THR A 1 97 ? -3.668 -3.851 -7.267 1.00 93.19 97 THR A C 1
ATOM 747 O O . THR A 1 97 ? -4.042 -3.650 -8.419 1.00 93.19 97 THR A O 1
ATOM 750 N N . PHE A 1 98 ? -2.720 -3.106 -6.691 1.00 90.88 98 PHE A N 1
ATOM 751 C CA . PHE A 1 98 ? -2.075 -1.961 -7.346 1.00 90.88 98 PHE A CA 1
ATOM 752 C C . PHE A 1 98 ? -0.811 -2.341 -8.137 1.00 90.88 98 PHE A C 1
ATOM 754 O O . PHE A 1 98 ? -0.026 -1.476 -8.524 1.00 90.88 98 PHE A O 1
ATOM 761 N N . GLY A 1 99 ? -0.614 -3.632 -8.422 1.00 82.56 99 GLY A N 1
ATOM 762 C CA . GLY A 1 99 ? 0.459 -4.106 -9.296 1.00 82.56 99 GLY A CA 1
ATOM 763 C C . GLY A 1 99 ? 1.814 -4.298 -8.612 1.00 82.56 99 GLY A C 1
ATOM 764 O O . GLY A 1 99 ? 2.802 -4.531 -9.301 1.00 82.56 99 GLY A O 1
ATOM 765 N N . ALA A 1 100 ? 1.881 -4.256 -7.279 1.00 86.94 100 ALA A N 1
ATOM 766 C CA . ALA A 1 100 ? 3.076 -4.602 -6.508 1.00 86.94 100 ALA A CA 1
ATOM 767 C C . ALA A 1 100 ? 3.045 -6.085 -6.091 1.00 86.94 100 ALA A C 1
ATOM 769 O O . ALA A 1 100 ? 3.016 -6.429 -4.908 1.00 86.94 100 ALA A O 1
ATOM 770 N N . ARG A 1 101 ? 3.003 -6.988 -7.080 1.00 88.12 101 ARG A N 1
ATOM 771 C CA . ARG A 1 101 ? 2.972 -8.438 -6.832 1.00 88.12 101 ARG A CA 1
ATOM 772 C C . ARG A 1 101 ? 4.328 -8.941 -6.348 1.00 88.12 101 ARG A C 1
ATOM 774 O O . ARG A 1 101 ? 5.376 -8.571 -6.879 1.00 88.12 101 ARG A O 1
ATOM 781 N N . MET A 1 102 ? 4.297 -9.826 -5.357 1.00 87.44 102 MET A N 1
ATOM 782 C CA . MET A 1 102 ? 5.491 -10.400 -4.743 1.00 87.44 102 MET A CA 1
ATOM 783 C C . MET A 1 102 ? 5.304 -11.882 -4.472 1.00 87.44 102 MET A C 1
ATOM 785 O O . MET A 1 102 ? 4.222 -12.336 -4.091 1.00 87.44 102 MET A O 1
ATOM 789 N N . ARG A 1 103 ? 6.390 -12.635 -4.624 1.00 90.38 103 ARG A N 1
ATOM 790 C CA . ARG A 1 103 ? 6.456 -14.018 -4.144 1.00 90.38 103 ARG A CA 1
ATOM 791 C C . ARG A 1 103 ? 6.528 -14.031 -2.619 1.00 90.38 103 ARG A C 1
ATOM 793 O O . ARG A 1 103 ? 6.961 -13.061 -2.002 1.00 90.38 103 ARG A O 1
ATOM 800 N N . ASP A 1 104 ? 6.171 -15.151 -1.998 1.00 89.50 104 ASP A N 1
ATOM 801 C CA . ASP A 1 104 ? 6.140 -15.265 -0.532 1.00 89.50 104 ASP A CA 1
ATOM 802 C C . ASP A 1 104 ? 7.481 -14.933 0.139 1.00 89.50 104 ASP A C 1
ATOM 804 O O . ASP A 1 104 ? 7.507 -14.391 1.246 1.00 89.50 104 ASP A O 1
ATOM 808 N N . HIS A 1 105 ? 8.607 -15.227 -0.519 1.00 89.62 105 HIS A N 1
ATOM 809 C CA . HIS A 1 105 ? 9.926 -14.864 0.001 1.00 89.62 105 HIS A CA 1
ATOM 810 C C . HIS A 1 105 ? 10.261 -13.380 -0.169 1.00 89.62 105 HIS A C 1
ATOM 812 O O . HIS A 1 105 ? 10.992 -12.854 0.662 1.00 89.62 105 HIS A O 1
ATOM 818 N N . GLU A 1 106 ? 9.724 -12.713 -1.193 1.00 91.94 106 GLU A N 1
ATOM 819 C CA . GLU A 1 106 ? 9.870 -11.266 -1.418 1.00 91.94 106 GLU A CA 1
ATOM 820 C C . GLU A 1 106 ? 8.976 -10.475 -0.460 1.00 91.94 106 GLU A C 1
ATOM 822 O O . GLU A 1 106 ? 9.388 -9.440 0.056 1.00 91.94 106 GLU A O 1
ATOM 827 N N . TYR A 1 107 ? 7.798 -11.011 -0.117 1.00 91.81 107 TYR A N 1
ATOM 828 C CA . TYR A 1 107 ? 6.884 -10.388 0.844 1.00 91.81 107 TYR A CA 1
ATOM 829 C C . TYR A 1 107 ? 7.497 -10.226 2.249 1.00 91.81 107 TYR A C 1
ATOM 831 O O . TYR A 1 107 ? 7.001 -9.454 3.067 1.00 91.81 107 TYR A O 1
ATOM 839 N N . LYS A 1 108 ? 8.633 -10.883 2.528 1.00 90.19 108 LYS A N 1
ATOM 840 C CA . LYS A 1 108 ? 9.439 -10.629 3.731 1.00 90.19 108 LYS A CA 1
ATOM 841 C C . LYS A 1 108 ? 9.878 -9.164 3.860 1.00 90.19 108 LYS A C 1
ATOM 843 O O . LYS A 1 108 ? 10.188 -8.766 4.979 1.00 90.19 108 LYS A O 1
ATOM 848 N N . PHE A 1 109 ? 9.844 -8.363 2.786 1.00 92.88 109 PHE A N 1
ATOM 849 C CA . PHE A 1 109 ? 10.066 -6.913 2.858 1.00 92.88 109 PHE A CA 1
ATOM 850 C C . PHE A 1 109 ? 9.149 -6.238 3.895 1.00 92.88 109 PHE A C 1
ATOM 852 O O . PHE A 1 109 ? 9.579 -5.316 4.576 1.00 92.88 109 PHE A O 1
ATOM 859 N N . ALA A 1 110 ? 7.921 -6.738 4.085 1.00 92.19 110 ALA A N 1
ATOM 860 C CA . ALA A 1 110 ? 6.948 -6.162 5.010 1.00 92.19 110 ALA A CA 1
ATOM 861 C C . ALA A 1 110 ? 7.457 -6.152 6.467 1.00 92.19 110 ALA A C 1
ATOM 863 O O . ALA A 1 110 ? 7.103 -5.270 7.248 1.00 92.19 110 ALA A O 1
ATOM 864 N N . LYS A 1 111 ? 8.381 -7.059 6.817 1.00 92.25 111 LYS A N 1
ATOM 865 C CA . LYS A 1 111 ? 9.041 -7.070 8.130 1.00 92.25 111 LYS A CA 1
ATOM 866 C C . LYS A 1 111 ? 9.889 -5.827 8.392 1.00 92.25 111 LYS A C 1
ATOM 868 O O . LYS A 1 111 ? 10.007 -5.423 9.542 1.00 92.25 111 LYS A O 1
ATOM 873 N N . HIS A 1 112 ? 10.427 -5.187 7.352 1.00 91.56 112 HIS A N 1
ATOM 874 C CA . HIS A 1 112 ? 11.134 -3.905 7.482 1.00 91.56 112 HIS A CA 1
ATOM 875 C C . HIS A 1 112 ? 10.200 -2.759 7.899 1.00 91.56 112 HIS A C 1
ATOM 877 O O . HIS A 1 112 ? 10.662 -1.727 8.372 1.00 91.56 112 HIS A O 1
ATOM 883 N N . TYR A 1 113 ? 8.888 -2.971 7.777 1.00 91.88 113 TYR A N 1
ATOM 884 C CA . TYR A 1 113 ? 7.833 -2.060 8.208 1.00 91.88 113 TYR A CA 1
ATOM 885 C C . TYR A 1 113 ? 7.089 -2.579 9.449 1.00 91.88 113 TYR A C 1
ATOM 887 O O . TYR A 1 113 ? 5.970 -2.148 9.712 1.00 91.88 113 TYR A O 1
ATOM 895 N N . ASN A 1 114 ? 7.698 -3.495 10.216 1.00 88.88 114 ASN A N 1
ATOM 896 C CA . ASN A 1 114 ? 7.122 -4.117 11.418 1.00 88.88 114 ASN A CA 1
ATOM 897 C C . ASN A 1 114 ? 5.801 -4.869 11.170 1.00 88.88 114 ASN A C 1
ATOM 899 O O . ASN A 1 114 ? 4.942 -4.941 12.047 1.00 88.88 114 ASN A O 1
ATOM 903 N N . VAL A 1 115 ? 5.631 -5.434 9.973 1.00 91.44 115 VAL A N 1
ATOM 904 C CA . VAL A 1 115 ? 4.470 -6.260 9.631 1.00 91.44 115 VAL A CA 1
ATOM 905 C C . VAL A 1 115 ? 4.833 -7.737 9.759 1.00 91.44 115 VAL A C 1
ATOM 907 O O . VAL A 1 115 ? 5.611 -8.271 8.962 1.00 91.44 115 VAL A O 1
ATOM 910 N N . ASP A 1 116 ? 4.226 -8.412 10.734 1.00 88.94 116 ASP A N 1
ATOM 911 C CA . ASP A 1 116 ? 4.256 -9.869 10.867 1.00 88.94 116 ASP A CA 1
ATOM 912 C C . ASP A 1 116 ? 2.966 -10.490 10.318 1.00 88.94 116 ASP A C 1
ATOM 914 O O . ASP A 1 116 ? 1.995 -9.802 10.022 1.00 88.94 116 ASP A O 1
ATOM 918 N N . LYS A 1 117 ? 2.957 -11.811 10.109 1.00 79.50 117 LYS A N 1
ATOM 919 C CA . LYS A 1 117 ? 1.880 -12.496 9.368 1.00 79.50 117 LYS A CA 1
ATOM 920 C C . LYS A 1 117 ? 0.497 -12.402 10.024 1.00 79.50 117 LYS A C 1
ATOM 922 O O . LYS A 1 117 ? -0.495 -12.423 9.299 1.00 79.50 117 LYS A O 1
ATOM 927 N N . ASP A 1 118 ? 0.454 -12.274 11.346 1.00 80.94 118 ASP A N 1
ATOM 928 C CA . ASP A 1 118 ? -0.777 -12.338 12.143 1.00 80.94 118 ASP A CA 1
ATOM 929 C C . ASP A 1 118 ? -1.027 -11.061 12.959 1.00 80.94 118 ASP A C 1
ATOM 931 O O . ASP A 1 118 ? -1.958 -11.003 13.761 1.00 80.94 118 ASP A O 1
ATOM 935 N N . THR A 1 119 ? -0.212 -10.022 12.764 1.00 88.25 119 THR A N 1
ATOM 936 C CA . THR A 1 119 ? -0.397 -8.733 13.432 1.00 88.25 119 THR A CA 1
ATOM 937 C C . THR A 1 119 ? -1.284 -7.799 12.619 1.00 88.25 119 THR A C 1
ATOM 939 O O . THR A 1 119 ? -1.305 -7.806 11.383 1.00 88.25 119 THR A O 1
ATOM 942 N N . ALA A 1 120 ? -2.041 -6.980 13.348 1.00 93.31 120 ALA A N 1
ATOM 943 C CA . ALA A 1 120 ? -2.692 -5.817 12.778 1.00 93.31 120 ALA A CA 1
ATOM 944 C C . ALA A 1 120 ? -1.621 -4.812 12.334 1.00 93.31 120 ALA A C 1
ATOM 946 O O . ALA A 1 120 ? -0.636 -4.578 13.034 1.00 93.31 120 ALA A O 1
ATOM 947 N N . VAL A 1 121 ? -1.825 -4.233 11.161 1.00 95.81 121 VAL A N 1
ATOM 948 C CA . VAL A 1 121 ? -0.940 -3.270 10.525 1.00 95.81 121 VAL A CA 1
ATOM 949 C C . VAL A 1 121 ? -1.603 -1.912 10.567 1.00 95.81 121 VAL A C 1
ATOM 951 O O . VAL A 1 121 ? -2.673 -1.734 9.986 1.00 95.81 121 VAL A O 1
ATOM 954 N N . ASP A 1 122 ? -0.931 -0.947 11.182 1.00 95.38 122 ASP A N 1
ATOM 955 C CA . ASP A 1 122 ? -1.261 0.461 11.001 1.00 95.38 122 ASP A CA 1
ATOM 956 C C . ASP A 1 122 ? -0.846 0.889 9.591 1.00 95.38 122 ASP A C 1
ATOM 958 O O . ASP A 1 122 ? 0.336 1.099 9.288 1.00 95.38 122 ASP A O 1
ATOM 962 N N . TYR A 1 123 ? -1.831 0.972 8.697 1.00 94.75 123 TYR A N 1
ATOM 963 C CA . TYR A 1 123 ? -1.571 1.298 7.300 1.00 94.75 123 TYR A CA 1
ATOM 964 C C . TYR A 1 123 ? -1.161 2.765 7.125 1.00 94.75 123 TYR A C 1
ATOM 966 O O . TYR A 1 123 ? -0.497 3.095 6.142 1.00 94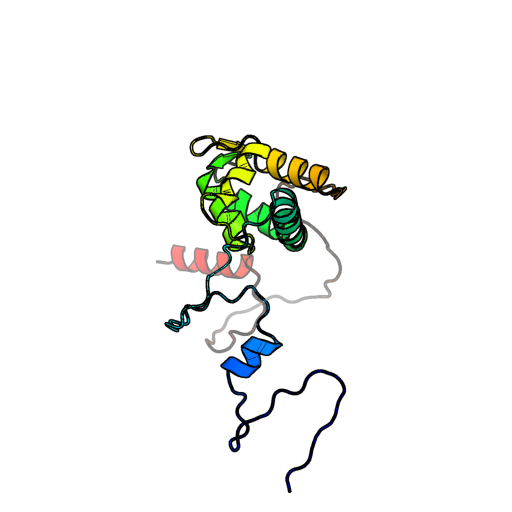.75 123 TYR A O 1
ATOM 974 N N . ASN A 1 124 ? -1.480 3.648 8.077 1.00 93.56 124 ASN A N 1
ATOM 975 C CA . ASN A 1 124 ? -1.022 5.033 8.039 1.00 93.56 124 ASN A CA 1
ATOM 976 C C . ASN A 1 124 ? 0.471 5.103 8.345 1.00 93.56 124 ASN A C 1
ATOM 978 O O . ASN A 1 124 ? 1.202 5.778 7.623 1.00 93.56 124 ASN A O 1
ATOM 982 N N . VAL A 1 125 ? 0.938 4.373 9.360 1.00 93.56 125 VAL A N 1
ATOM 983 C CA . VAL A 1 125 ? 2.369 4.258 9.686 1.00 93.56 125 VAL A CA 1
ATOM 984 C C . VAL A 1 125 ? 3.135 3.588 8.547 1.00 93.56 125 VAL A C 1
ATOM 986 O O . VAL A 1 125 ? 4.199 4.075 8.160 1.00 93.56 125 VAL A O 1
ATOM 989 N N . PHE A 1 126 ? 2.581 2.523 7.959 1.00 94.69 126 PHE A N 1
ATOM 990 C CA . PHE A 1 126 ? 3.177 1.859 6.798 1.00 94.69 126 PHE A CA 1
ATOM 991 C C . PHE A 1 126 ? 3.402 2.835 5.633 1.00 94.69 126 PHE A C 1
ATOM 993 O O . PHE A 1 126 ? 4.523 2.952 5.140 1.00 94.69 126 PHE A O 1
ATOM 1000 N N . LEU A 1 127 ? 2.363 3.577 5.225 1.00 93.25 127 LEU A N 1
ATOM 1001 C CA . LEU A 1 127 ? 2.451 4.545 4.126 1.00 93.25 127 LEU A CA 1
ATOM 1002 C C . LEU A 1 127 ? 3.445 5.675 4.429 1.00 93.25 127 LEU A C 1
ATOM 1004 O O . LEU A 1 127 ? 4.183 6.088 3.532 1.00 93.25 127 LEU A O 1
ATOM 1008 N N . LYS A 1 128 ? 3.520 6.126 5.690 1.00 91.19 128 LYS A N 1
ATOM 1009 C CA . LYS A 1 128 ? 4.498 7.132 6.132 1.00 91.19 128 LYS A CA 1
ATOM 1010 C C . LYS A 1 128 ? 5.917 6.670 5.890 1.00 91.19 128 LYS A C 1
ATOM 1012 O O . LYS A 1 128 ? 6.697 7.343 5.218 1.00 91.19 128 LYS A O 1
ATOM 1017 N N . ASN A 1 129 ? 6.228 5.514 6.465 1.00 92.31 129 ASN A N 1
ATOM 1018 C CA . ASN A 1 129 ? 7.571 4.973 6.488 1.00 92.31 129 ASN A CA 1
ATOM 1019 C C . ASN A 1 129 ? 8.003 4.623 5.068 1.00 92.31 129 ASN A C 1
ATOM 1021 O O . ASN A 1 129 ? 9.143 4.879 4.702 1.00 92.31 129 ASN A O 1
ATOM 1025 N N . LEU A 1 130 ? 7.081 4.112 4.246 1.00 92.38 130 LEU A N 1
ATOM 1026 C CA . LEU A 1 130 ? 7.350 3.824 2.844 1.00 92.38 130 LEU A CA 1
ATOM 1027 C C . LEU A 1 130 ? 7.717 5.096 2.069 1.00 92.38 130 LEU A C 1
ATOM 1029 O O . LEU A 1 130 ? 8.633 5.066 1.254 1.00 92.38 130 LEU A O 1
ATOM 1033 N N . GLY A 1 131 ? 7.036 6.214 2.332 1.00 90.44 131 GLY A N 1
ATOM 1034 C CA . GLY A 1 131 ? 7.367 7.502 1.719 1.00 90.44 131 GLY A CA 1
ATOM 1035 C C . GLY A 1 131 ? 8.741 8.001 2.156 1.00 90.44 131 GLY A C 1
ATOM 1036 O O . GLY A 1 131 ? 9.582 8.307 1.315 1.00 90.44 131 GLY A O 1
ATOM 1037 N N . THR A 1 132 ? 8.999 8.000 3.469 1.00 89.12 132 THR A N 1
ATOM 1038 C CA . THR A 1 132 ? 10.284 8.432 4.042 1.00 89.12 132 THR A CA 1
ATOM 1039 C C . THR A 1 132 ? 11.461 7.593 3.541 1.00 89.12 132 THR A C 1
ATOM 1041 O O . THR A 1 132 ? 12.475 8.161 3.156 1.00 89.12 132 THR A O 1
ATOM 1044 N N . ASN A 1 133 ? 11.323 6.266 3.476 1.00 86.94 133 ASN A N 1
ATOM 1045 C CA . ASN A 1 133 ? 12.391 5.368 3.022 1.00 86.94 133 ASN A CA 1
ATOM 1046 C C . ASN A 1 133 ? 12.715 5.501 1.524 1.00 86.94 133 ASN A C 1
ATOM 1048 O O . ASN A 1 133 ? 13.769 5.045 1.091 1.00 86.94 133 ASN A O 1
ATOM 1052 N N . ASN A 1 134 ? 11.826 6.110 0.734 1.00 87.25 134 ASN A N 1
ATOM 1053 C CA . ASN A 1 134 ? 12.003 6.302 -0.707 1.00 87.25 134 ASN A CA 1
ATOM 1054 C C . ASN A 1 134 ? 12.236 7.777 -1.086 1.00 87.25 134 ASN A C 1
ATOM 1056 O O . ASN A 1 134 ? 12.059 8.136 -2.248 1.00 87.25 134 ASN A O 1
ATOM 1060 N N . ASP A 1 135 ? 12.592 8.634 -0.119 1.00 83.25 135 ASP A N 1
ATOM 1061 C CA . ASP A 1 135 ? 12.787 10.085 -0.295 1.00 83.25 135 ASP A CA 1
ATOM 1062 C C . ASP A 1 135 ? 11.563 10.819 -0.882 1.00 83.25 135 ASP A C 1
ATOM 1064 O O . ASP A 1 135 ? 11.647 11.929 -1.415 1.00 83.25 135 ASP A O 1
ATOM 1068 N N . LEU A 1 136 ? 10.379 10.217 -0.757 1.00 76.75 136 LEU A N 1
ATOM 1069 C CA . LEU A 1 136 ? 9.121 10.803 -1.186 1.00 76.75 136 LEU A CA 1
ATOM 1070 C C . LEU A 1 136 ? 8.580 11.627 -0.022 1.00 76.75 136 LEU A C 1
ATOM 1072 O O . LEU A 1 136 ? 7.936 11.108 0.890 1.00 76.75 136 LEU A O 1
ATOM 1076 N N . ASN A 1 137 ? 8.839 12.935 -0.053 1.00 60.81 137 ASN A N 1
ATOM 1077 C CA . ASN A 1 137 ? 8.317 13.897 0.920 1.00 60.81 137 ASN A CA 1
ATOM 1078 C C . ASN A 1 137 ? 6.817 14.171 0.682 1.00 60.81 137 ASN A C 1
ATOM 1080 O O . ASN A 1 137 ? 6.386 15.305 0.465 1.00 60.81 137 ASN A O 1
ATOM 1084 N N . LEU A 1 138 ? 6.014 13.106 0.636 1.00 58.28 138 LEU A N 1
ATOM 1085 C CA . LEU A 1 138 ? 4.577 13.197 0.458 1.00 58.28 138 LEU A CA 1
ATOM 1086 C C . LEU A 1 138 ? 3.931 13.513 1.807 1.00 58.28 138 LEU A C 1
ATOM 1088 O O . LEU A 1 138 ? 3.864 12.669 2.700 1.00 58.28 138 LEU A O 1
ATOM 1092 N N . LYS A 1 139 ? 3.371 14.718 1.929 1.00 55.31 139 LYS A N 1
ATOM 1093 C CA . LYS A 1 139 ? 2.294 14.986 2.886 1.00 55.31 139 LYS A CA 1
ATOM 1094 C C . LYS A 1 139 ? 1.032 14.279 2.385 1.00 55.31 139 LYS A C 1
ATOM 1096 O O . LYS A 1 139 ? 0.184 14.894 1.748 1.00 55.31 139 LYS A O 1
ATOM 1101 N N . TYR A 1 140 ? 0.927 12.970 2.605 1.00 55.28 140 TYR A N 1
ATOM 1102 C CA . TYR A 1 140 ? -0.365 12.299 2.504 1.00 55.28 140 TYR A CA 1
ATOM 1103 C C . TYR A 1 140 ? -1.122 12.658 3.790 1.00 55.28 140 TYR A C 1
ATOM 1105 O O . TYR A 1 140 ? -0.822 12.172 4.879 1.00 55.28 140 TYR A O 1
ATOM 1113 N N . ASP A 1 141 ? -2.013 13.640 3.678 1.00 50.78 141 ASP A N 1
ATOM 1114 C CA . ASP A 1 141 ? -2.796 14.122 4.809 1.00 50.78 141 ASP A CA 1
ATOM 1115 C C . ASP A 1 141 ? -3.854 13.066 5.155 1.00 50.78 141 ASP A C 1
ATOM 1117 O O . ASP A 1 141 ? -4.904 12.948 4.521 1.00 50.78 141 ASP A O 1
ATOM 1121 N N . VAL A 1 142 ? -3.522 12.208 6.119 1.00 51.38 142 VAL A N 1
ATOM 1122 C CA . VAL A 1 142 ? -4.486 11.355 6.821 1.00 51.38 142 VAL A CA 1
ATOM 1123 C C . VAL A 1 142 ? -4.961 12.138 8.044 1.00 51.38 142 VAL A C 1
ATOM 1125 O O . VAL A 1 142 ? -4.709 11.766 9.185 1.00 51.38 142 VAL A O 1
ATOM 1128 N N . GLY A 1 143 ? -5.593 13.280 7.800 1.00 44.41 143 GLY A N 1
ATOM 1129 C CA . GLY A 1 143 ? -6.198 14.127 8.815 1.00 44.41 143 GLY A CA 1
ATOM 1130 C C . GLY A 1 143 ? -7.611 14.492 8.387 1.00 44.41 143 GLY A C 1
ATOM 1131 O O . GLY A 1 143 ? -7.805 15.280 7.474 1.00 44.41 143 GLY A O 1
ATOM 1132 N N . SER A 1 144 ? -8.599 13.874 9.034 1.00 43.50 144 SER A N 1
ATOM 1133 C CA . SER A 1 144 ? -9.964 14.387 9.202 1.00 43.50 144 SER A CA 1
ATOM 1134 C C . SER A 1 144 ? -10.579 15.150 8.022 1.00 43.50 144 SER A C 1
ATOM 1136 O O . SER A 1 144 ? -10.718 16.368 8.058 1.00 43.50 144 SER A O 1
ATOM 1138 N N . GLN A 1 145 ? -11.084 14.421 7.030 1.00 37.16 145 GLN A N 1
ATOM 1139 C CA . GLN A 1 145 ? -12.277 14.888 6.332 1.00 37.16 145 GLN A CA 1
ATOM 1140 C C . GLN A 1 145 ? -13.390 13.891 6.632 1.00 37.16 145 GLN A C 1
ATOM 1142 O O . GLN A 1 145 ? -13.559 12.872 5.957 1.00 37.16 145 GLN A O 1
ATOM 1147 N N . GLU A 1 146 ? -14.111 14.179 7.722 1.00 37.00 146 GLU A N 1
ATOM 1148 C CA . GLU A 1 146 ? -15.553 13.965 7.713 1.00 37.00 146 GLU A CA 1
ATOM 1149 C C . GLU A 1 146 ? -16.087 14.506 6.390 1.00 37.00 146 GLU A C 1
ATOM 1151 O O . GLU A 1 146 ? -15.655 15.549 5.894 1.00 37.00 146 GLU A O 1
ATOM 1156 N N . VAL A 1 147 ? -16.967 13.732 5.775 1.00 34.69 147 VAL A N 1
ATOM 1157 C CA . VAL A 1 147 ? -17.600 14.086 4.515 1.00 34.69 147 VAL A CA 1
ATOM 1158 C C . VAL A 1 147 ? -18.248 15.463 4.681 1.00 34.69 147 VAL A C 1
ATOM 1160 O O . VAL A 1 147 ? -19.174 15.609 5.466 1.00 34.69 147 VAL A O 1
ATOM 1163 N N . SER A 1 148 ? -17.777 16.460 3.939 1.00 31.83 148 SER A N 1
ATOM 1164 C CA . SER A 1 148 ? -18.549 17.668 3.668 1.00 31.83 148 SER A CA 1
ATOM 1165 C C . SER A 1 148 ? -18.617 17.792 2.157 1.00 31.83 148 SER A C 1
ATOM 1167 O O . SER A 1 148 ? -17.669 18.217 1.501 1.00 31.83 148 SER A O 1
ATOM 1169 N N . TRP A 1 149 ? -19.725 17.310 1.602 1.00 34.59 149 TRP A N 1
ATOM 1170 C CA . TRP A 1 149 ? -20.127 17.596 0.228 1.00 34.59 149 TRP A CA 1
ATOM 1171 C C . TRP A 1 149 ? -20.915 18.913 0.135 1.00 34.59 149 TRP A C 1
ATOM 1173 O O . TRP A 1 149 ? -21.650 19.124 -0.824 1.00 34.59 149 TRP A O 1
ATOM 1183 N N . GLU A 1 150 ? -20.751 19.836 1.083 1.00 34.22 150 GLU A N 1
ATOM 1184 C CA . GLU A 1 150 ? -21.435 21.124 1.032 1.00 34.22 150 GLU A CA 1
ATOM 1185 C C . GLU A 1 150 ? -20.560 22.218 0.405 1.00 34.22 150 GLU A C 1
ATOM 1187 O O . GLU A 1 150 ? -19.556 22.673 0.946 1.00 34.22 150 GLU A O 1
ATOM 1192 N N . GLU A 1 151 ? -21.063 22.670 -0.745 1.00 34.75 151 GLU A N 1
ATOM 1193 C CA . GLU A 1 151 ? -21.131 24.075 -1.141 1.00 34.75 151 GLU A CA 1
ATOM 1194 C C . GLU A 1 151 ? -20.001 24.635 -2.026 1.00 34.75 151 GLU A C 1
ATOM 1196 O O . GLU A 1 151 ? -19.140 25.413 -1.621 1.00 34.75 151 GLU A O 1
ATOM 1201 N N . GLN A 1 152 ? -20.148 24.403 -3.334 1.00 35.28 152 GLN A N 1
ATOM 1202 C CA . GLN A 1 152 ? -19.962 25.481 -4.309 1.00 35.28 152 GLN A CA 1
ATOM 1203 C C . GLN A 1 152 ? -21.296 25.819 -4.970 1.00 35.28 152 GLN A C 1
ATOM 1205 O O . GLN A 1 152 ? -21.595 25.471 -6.110 1.00 35.28 152 GLN A O 1
ATOM 1210 N N . ARG A 1 153 ? -22.093 26.577 -4.219 1.00 42.78 153 ARG A N 1
ATOM 1211 C CA . ARG A 1 153 ? -23.143 27.438 -4.746 1.00 42.78 153 ARG A CA 1
ATOM 1212 C C . ARG A 1 153 ? -22.513 28.493 -5.653 1.00 42.78 153 ARG A C 1
ATOM 1214 O O . ARG A 1 153 ? -21.967 29.477 -5.166 1.00 42.78 153 ARG A O 1
ATOM 1221 N N . ALA A 1 154 ? -22.662 28.343 -6.967 1.00 37.59 154 ALA A N 1
ATOM 1222 C CA . ALA A 1 154 ? -22.816 29.488 -7.861 1.00 37.59 154 ALA A CA 1
ATOM 1223 C C . ALA A 1 154 ? -23.411 29.086 -9.221 1.00 37.59 154 ALA A C 1
ATOM 1225 O O . ALA A 1 154 ? -22.765 28.387 -9.993 1.00 37.59 154 ALA A O 1
ATOM 1226 N N . LYS A 1 155 ? -24.564 29.708 -9.522 1.00 34.78 155 LYS A N 1
ATOM 1227 C CA . LYS A 1 155 ? -25.261 29.868 -10.818 1.00 34.78 155 LYS A CA 1
ATOM 1228 C C . LYS A 1 155 ? -26.396 28.887 -11.138 1.00 34.78 155 LYS A C 1
ATOM 1230 O O . LYS A 1 155 ? -26.292 28.060 -12.030 1.00 34.78 155 LYS A O 1
ATOM 1235 N N . ASN A 1 156 ? -27.544 29.143 -10.510 1.00 31.14 156 ASN A N 1
ATOM 1236 C CA . ASN A 1 156 ? -28.833 29.043 -11.202 1.00 31.14 156 ASN A CA 1
ATOM 1237 C C . ASN A 1 156 ? -29.075 30.321 -12.018 1.00 31.14 156 ASN A C 1
ATOM 1239 O O . ASN A 1 156 ? -28.791 31.419 -11.525 1.00 31.14 156 ASN A O 1
ATOM 1243 N N . PRO A 1 157 ? -29.743 30.196 -13.172 1.00 35.59 157 PRO A N 1
ATOM 1244 C CA . PRO A 1 157 ? -30.898 31.037 -13.422 1.00 35.59 157 PRO A CA 1
ATOM 1245 C C . PRO A 1 157 ? -32.165 30.190 -13.611 1.00 35.59 157 PRO A C 1
ATOM 1247 O O . PRO A 1 157 ? -32.179 29.246 -14.388 1.00 35.59 157 PRO A O 1
ATOM 1250 N N . SER A 1 158 ? -33.200 30.598 -12.868 1.00 33.94 158 SER A N 1
ATOM 1251 C CA . SER A 1 158 ? -34.645 30.561 -13.159 1.00 33.94 158 SER A CA 1
ATOM 1252 C C . SER A 1 158 ? -35.246 29.313 -13.821 1.00 33.94 158 SER A C 1
ATOM 1254 O O . SER A 1 158 ? -34.975 29.027 -14.975 1.00 33.94 158 SER A O 1
ATOM 1256 N N . ARG A 1 159 ? -36.088 28.549 -13.113 1.00 42.19 159 ARG A N 1
ATOM 1257 C CA . ARG A 1 159 ? -37.532 28.777 -12.836 1.00 42.19 159 ARG A CA 1
ATOM 1258 C C . ARG A 1 159 ? -38.364 27.793 -13.678 1.00 42.19 159 ARG A C 1
ATOM 1260 O O . ARG A 1 159 ? -38.334 27.891 -14.891 1.00 42.19 159 ARG A O 1
ATOM 1267 N N . GLU A 1 160 ? -39.118 26.913 -13.017 1.00 30.16 160 GLU A N 1
ATOM 1268 C CA . GLU A 1 160 ? -40.589 26.752 -13.104 1.00 30.16 160 GLU A CA 1
ATOM 1269 C C . GLU A 1 160 ? -41.027 25.358 -12.620 1.00 30.16 160 GLU A C 1
ATOM 1271 O O . GLU A 1 160 ? -40.391 24.343 -12.890 1.00 30.16 160 GLU A O 1
ATOM 1276 N N . CYS A 1 161 ? -42.106 25.337 -11.836 1.00 35.84 161 CYS A N 1
ATOM 1277 C CA . CYS A 1 161 ? -42.722 24.147 -11.255 1.00 35.84 161 CYS A CA 1
ATOM 1278 C C . CYS A 1 161 ? -43.744 23.508 -12.219 1.00 35.84 161 CYS A C 1
ATOM 1280 O O . CYS A 1 161 ? -44.643 24.233 -12.624 1.00 35.84 161 CYS A O 1
ATOM 1282 N N . LEU A 1 162 ? -43.632 22.174 -12.424 1.00 37.66 162 LEU A N 1
ATOM 1283 C CA . LEU A 1 162 ? -44.650 21.080 -12.560 1.00 37.66 162 LEU A CA 1
ATOM 1284 C C . LEU A 1 162 ? -45.833 21.249 -13.572 1.00 37.66 162 LEU A C 1
ATOM 1286 O O . LEU A 1 162 ? -46.219 22.384 -13.810 1.00 37.66 162 LEU A O 1
ATOM 1290 N N . PRO A 1 163 ? -46.501 20.189 -14.130 1.00 43.16 163 PRO A N 1
ATOM 1291 C CA . PRO A 1 163 ? -46.777 18.871 -13.518 1.00 43.16 163 PRO A CA 1
ATOM 1292 C C . PRO A 1 163 ? -46.831 17.609 -14.439 1.00 43.16 163 PRO A C 1
ATOM 1294 O O . PRO A 1 163 ? -46.885 17.671 -15.660 1.00 43.16 163 PRO A O 1
ATOM 1297 N N . SER A 1 164 ? -46.869 16.446 -13.775 1.00 42.25 164 SER A N 1
ATOM 1298 C CA . SER A 1 164 ? -47.524 15.160 -14.103 1.00 42.25 164 SER A CA 1
ATOM 1299 C C . SER A 1 164 ? -47.829 14.782 -15.572 1.00 42.25 164 SER A C 1
ATOM 1301 O O . SER A 1 164 ? -48.877 15.156 -16.091 1.00 42.25 164 SER A O 1
ATOM 1303 N N . SER A 1 165 ? -47.017 13.909 -16.193 1.00 36.69 165 SER A N 1
ATOM 130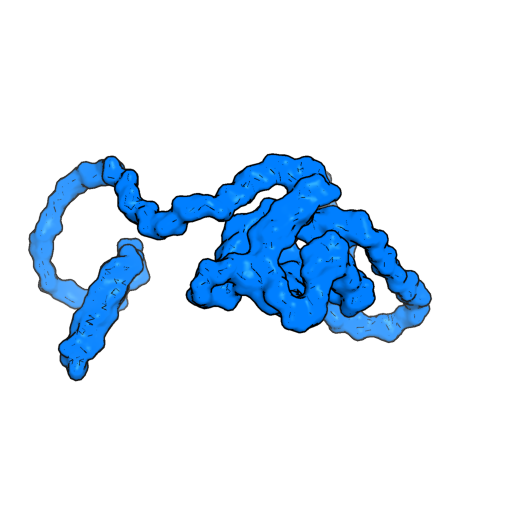4 C CA . SER A 1 165 ? -47.456 12.705 -16.951 1.00 36.69 165 SER A CA 1
ATOM 1305 C C . SER A 1 165 ? -46.288 11.976 -17.660 1.00 36.69 165 SER A C 1
ATOM 1307 O O . SER A 1 165 ? -45.455 12.588 -18.311 1.00 36.69 165 SER A O 1
ATOM 1309 N N . LEU A 1 166 ? -46.263 10.655 -17.446 1.00 43.47 166 LEU A N 1
ATOM 1310 C CA . LEU A 1 166 ? -45.550 9.502 -18.047 1.00 43.47 166 LEU A CA 1
ATOM 1311 C C . LEU A 1 166 ? -44.732 9.650 -19.362 1.00 43.47 166 LEU A C 1
ATOM 1313 O O . LEU A 1 166 ? -45.258 10.168 -20.339 1.00 43.47 166 LEU A O 1
ATOM 1317 N N . SER A 1 167 ? -43.565 8.972 -19.447 1.00 36.69 167 SER A N 1
ATOM 1318 C CA . SER A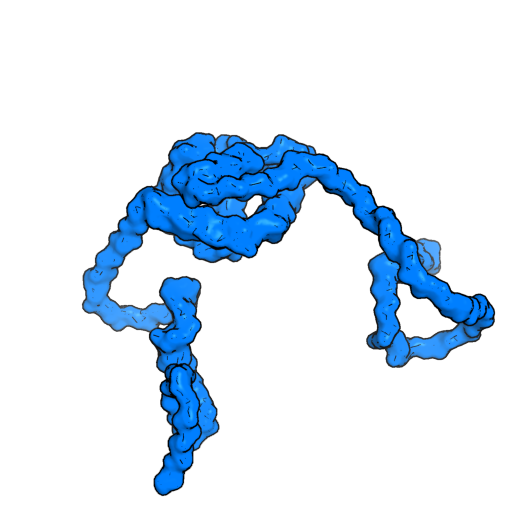 1 167 ? -43.267 7.888 -20.431 1.00 36.69 167 SER A CA 1
ATOM 1319 C C . SER A 1 167 ? -41.939 7.151 -20.103 1.00 36.69 167 SER A C 1
ATOM 1321 O O . SER A 1 167 ? -41.012 7.799 -19.617 1.00 36.69 167 SER A O 1
ATOM 1323 N N . PRO A 1 168 ? -41.797 5.829 -20.355 1.00 44.69 168 PRO A N 1
ATOM 1324 C CA . PRO A 1 168 ? -40.573 5.050 -20.079 1.00 44.69 168 PRO A CA 1
ATOM 1325 C C . PRO A 1 168 ? -39.326 5.394 -20.916 1.00 44.69 168 PRO A C 1
ATOM 1327 O O . PRO A 1 168 ? -38.259 4.829 -20.678 1.00 44.69 168 PRO A O 1
ATOM 1330 N N . GLU A 1 169 ? -39.432 6.274 -21.911 1.00 41.81 169 GLU A N 1
ATOM 1331 C CA . GLU A 1 169 ? -38.385 6.477 -22.920 1.00 41.81 169 GLU A CA 1
ATOM 1332 C C . GLU A 1 169 ? -37.387 7.618 -22.632 1.00 41.81 169 GLU A C 1
ATOM 1334 O O . GLU A 1 169 ? -36.423 7.764 -23.381 1.00 41.81 169 GLU A O 1
ATOM 1339 N N . ASP A 1 170 ? -37.510 8.360 -21.526 1.00 42.28 170 ASP A N 1
ATOM 1340 C CA . ASP A 1 170 ? -36.592 9.468 -21.184 1.00 42.28 170 ASP A CA 1
ATOM 1341 C C . ASP A 1 170 ? -35.507 9.099 -20.150 1.00 42.28 170 ASP A C 1
ATOM 1343 O O . ASP A 1 170 ? -35.098 9.903 -19.309 1.00 42.28 170 ASP A O 1
ATOM 1347 N N . ILE A 1 171 ? -34.943 7.889 -20.235 1.00 52.22 171 ILE A N 1
ATOM 1348 C CA . ILE A 1 171 ? -33.752 7.502 -19.453 1.00 52.22 171 ILE A CA 1
ATOM 1349 C C . ILE A 1 171 ? -32.491 8.104 -20.102 1.00 52.22 171 ILE A C 1
ATOM 1351 O O . ILE A 1 171 ? -31.592 7.404 -20.570 1.00 52.22 171 ILE A O 1
ATOM 1355 N N . ARG A 1 172 ? -32.420 9.435 -20.183 1.00 50.19 172 ARG A N 1
ATOM 1356 C CA . ARG A 1 172 ? -31.177 10.150 -20.513 1.00 50.19 172 ARG A CA 1
ATOM 1357 C C . ARG A 1 172 ? -31.091 11.542 -19.885 1.00 50.19 172 ARG A C 1
ATOM 1359 O O . ARG A 1 172 ? -30.545 12.466 -20.483 1.00 50.19 172 ARG A O 1
ATOM 1366 N N . GLY A 1 173 ? -31.610 11.683 -18.670 1.00 45.59 173 GLY A N 1
ATOM 1367 C CA . GLY A 1 173 ? -31.388 12.849 -17.817 1.00 45.59 173 GLY A CA 1
ATOM 1368 C C . GLY A 1 173 ? -30.323 12.565 -16.758 1.00 45.59 173 GLY A C 1
ATOM 1369 O O . GLY A 1 173 ? -30.236 11.455 -16.244 1.00 45.59 173 GLY A O 1
ATOM 1370 N N . ASN A 1 174 ? -29.502 13.562 -16.436 1.00 56.22 174 ASN A N 1
ATOM 1371 C CA . ASN A 1 174 ? -28.565 13.518 -15.313 1.00 56.22 174 ASN A CA 1
ATOM 1372 C C . ASN A 1 174 ? -29.352 13.482 -13.994 1.00 56.22 174 ASN A C 1
ATOM 1374 O O . ASN A 1 174 ? -29.701 14.534 -13.464 1.00 56.22 174 ASN A O 1
ATOM 1378 N N . TYR A 1 175 ? -29.651 12.292 -13.484 1.00 59.22 175 TYR A N 1
ATOM 1379 C CA . TYR A 1 175 ? -30.233 12.137 -12.153 1.00 59.22 175 TYR A CA 1
ATOM 1380 C C . TYR A 1 175 ? -29.126 12.243 -11.101 1.00 59.22 175 TYR A C 1
ATOM 1382 O O . TYR A 1 175 ? -28.105 11.556 -11.214 1.00 59.22 175 TYR A O 1
ATOM 1390 N N . SER A 1 176 ? -29.310 13.100 -10.089 1.00 72.38 176 SER A N 1
ATOM 1391 C CA . SER A 1 176 ? -28.452 13.063 -8.901 1.00 72.38 176 SER A CA 1
ATOM 1392 C C . SER A 1 176 ? -28.714 11.765 -8.140 1.00 72.38 176 SER A C 1
ATOM 1394 O O . SER A 1 176 ? -29.815 11.211 -8.201 1.00 72.38 176 SER A O 1
ATOM 1396 N N . LEU A 1 177 ? -27.726 11.283 -7.387 1.00 67.88 177 LEU A N 1
ATOM 1397 C CA . LEU A 1 177 ? -27.910 10.125 -6.506 1.00 67.88 177 LEU A CA 1
ATOM 1398 C C . LEU A 1 177 ? -29.086 10.329 -5.542 1.00 67.88 177 LEU A C 1
ATOM 1400 O O . LEU A 1 177 ? -29.847 9.394 -5.316 1.00 67.88 177 LEU A O 1
ATOM 1404 N N . ASP A 1 178 ? -29.294 11.563 -5.082 1.00 76.12 178 ASP A N 1
ATOM 1405 C CA . ASP A 1 178 ? -30.412 11.935 -4.208 1.00 76.12 178 ASP A CA 1
ATOM 1406 C C . ASP A 1 178 ? -31.777 11.782 -4.895 1.00 76.12 178 ASP A C 1
ATOM 1408 O O . ASP A 1 178 ? -32.787 11.491 -4.252 1.00 76.12 178 ASP A O 1
ATOM 1412 N N . ASP A 1 179 ? -31.829 11.973 -6.216 1.00 76.25 179 ASP A N 1
ATOM 1413 C CA . ASP A 1 179 ? -33.055 11.793 -6.991 1.00 76.25 179 ASP A CA 1
ATOM 1414 C C . ASP A 1 179 ? -33.384 10.311 -7.139 1.00 76.25 179 ASP A C 1
ATOM 1416 O O . ASP A 1 179 ? -34.543 9.921 -6.998 1.00 76.25 179 ASP A O 1
ATOM 1420 N N . LEU A 1 180 ? -32.360 9.482 -7.361 1.00 80.56 180 LEU A N 1
ATOM 1421 C CA . LEU A 1 180 ? -32.519 8.036 -7.461 1.00 80.56 180 LEU A CA 1
ATOM 1422 C C . LEU A 1 180 ? -32.917 7.419 -6.110 1.00 80.56 180 LEU A C 1
ATOM 1424 O O . LEU A 1 180 ? -33.810 6.576 -6.058 1.00 80.56 180 LEU A O 1
ATOM 1428 N N . GLU A 1 181 ? -32.293 7.869 -5.017 1.00 75.25 181 GLU A N 1
ATOM 1429 C CA . GLU A 1 181 ? -32.597 7.420 -3.653 1.00 75.25 181 GLU A CA 1
ATOM 1430 C C . GLU A 1 181 ? -34.023 7.793 -3.244 1.00 75.25 181 GLU A C 1
ATOM 1432 O O . GLU A 1 181 ? -34.760 6.962 -2.711 1.00 75.25 181 GLU A O 1
ATOM 1437 N N . ARG A 1 182 ? -34.462 9.015 -3.564 1.00 76.44 182 ARG A N 1
ATOM 1438 C CA . ARG A 1 182 ? -35.833 9.453 -3.293 1.00 76.44 182 ARG A CA 1
ATOM 1439 C C . ARG A 1 182 ? -36.861 8.613 -4.044 1.00 76.44 182 ARG A C 1
ATOM 1441 O O . ARG A 1 182 ? -37.847 8.204 -3.437 1.00 76.44 182 ARG A O 1
ATOM 1448 N N . VAL A 1 183 ? -36.632 8.341 -5.330 1.00 79.75 183 VAL A N 1
ATOM 1449 C CA . VAL A 1 183 ? -37.531 7.496 -6.134 1.00 79.75 183 VAL A CA 1
ATOM 1450 C C . VAL A 1 183 ? -37.594 6.083 -5.556 1.00 79.75 183 VAL A C 1
ATOM 1452 O O . VAL A 1 183 ? -38.681 5.543 -5.376 1.00 79.75 183 VAL A O 1
ATOM 1455 N N . PHE A 1 184 ? -36.448 5.511 -5.183 1.00 74.06 184 PHE A N 1
ATOM 1456 C CA . PHE A 1 184 ? -36.395 4.176 -4.595 1.00 74.06 184 PHE A CA 1
ATOM 1457 C C . PHE A 1 184 ? -37.160 4.097 -3.267 1.00 74.06 184 PHE A C 1
ATOM 1459 O O . PHE A 1 184 ? -38.003 3.223 -3.086 1.00 74.06 184 PHE A O 1
ATOM 1466 N N . CYS A 1 185 ? -36.936 5.042 -2.353 1.00 73.38 185 CYS A N 1
ATOM 1467 C CA . CYS A 1 185 ? -37.639 5.079 -1.071 1.00 73.38 185 CYS A CA 1
ATOM 1468 C C . CYS A 1 185 ? -39.155 5.255 -1.233 1.00 73.38 185 CYS A C 1
ATOM 1470 O O . CYS A 1 185 ? -39.930 4.692 -0.456 1.00 73.38 185 CYS A O 1
ATOM 1472 N N . GLN A 1 186 ? -39.583 6.018 -2.239 1.00 70.06 186 GLN A N 1
ATOM 1473 C CA . GLN A 1 186 ? -40.994 6.265 -2.516 1.00 70.06 186 GLN A CA 1
ATOM 1474 C C . GLN A 1 186 ? -41.696 5.023 -3.088 1.00 70.06 186 GLN A C 1
ATOM 1476 O O . GLN A 1 186 ? -42.808 4.720 -2.665 1.00 70.06 186 GLN A O 1
ATOM 1481 N N . GLU A 1 187 ? -41.027 4.266 -3.961 1.00 71.56 187 GLU A N 1
ATOM 1482 C CA . GLU A 1 187 ? -41.562 3.028 -4.546 1.00 71.56 187 GLU A CA 1
ATOM 1483 C C . GLU A 1 187 ? -41.647 1.890 -3.513 1.00 71.56 187 GLU A C 1
ATOM 1485 O O . GLU A 1 187 ? -42.645 1.177 -3.428 1.00 71.56 187 GLU A O 1
ATOM 1490 N N . VAL A 1 188 ? -40.624 1.754 -2.661 1.00 67.12 188 VAL A N 1
ATOM 1491 C CA . VAL A 1 188 ? -40.560 0.706 -1.624 1.00 67.12 188 VAL A CA 1
ATOM 1492 C C . VAL A 1 188 ? -41.562 0.962 -0.493 1.00 67.12 188 VAL A C 1
ATOM 1494 O O . VAL A 1 188 ? -42.029 0.020 0.138 1.00 67.12 188 VAL A O 1
ATOM 1497 N N . SER A 1 189 ? -41.932 2.224 -0.257 1.00 66.00 189 SER A N 1
ATOM 1498 C CA . SER A 1 189 ? -42.956 2.590 0.734 1.00 66.00 189 SER A CA 1
ATOM 1499 C C . SER A 1 189 ? -44.392 2.453 0.211 1.00 66.00 189 SER A C 1
ATOM 1501 O O . SER A 1 189 ? -45.332 2.582 0.993 1.00 66.00 189 SER A O 1
ATOM 1503 N N . ALA A 1 190 ? -44.573 2.242 -1.097 1.00 55.50 190 ALA A N 1
ATOM 1504 C CA . ALA A 1 190 ? -45.878 2.110 -1.744 1.00 55.50 190 ALA A CA 1
ATOM 1505 C C . ALA A 1 190 ? -46.308 0.644 -1.982 1.00 55.50 190 ALA A C 1
ATOM 1507 O O . ALA A 1 190 ? -47.393 0.424 -2.522 1.00 55.50 190 ALA A O 1
ATOM 1508 N N . SER A 1 191 ? -45.481 -0.337 -1.583 1.00 47.50 191 SER A N 1
ATOM 1509 C CA . SER A 1 191 ? -45.775 -1.785 -1.627 1.00 47.50 191 SER A CA 1
ATOM 1510 C C . SER A 1 191 ? -46.222 -2.351 -0.282 1.00 47.50 191 SER A C 1
ATOM 1512 O O . SER A 1 191 ? -45.710 -1.888 0.761 1.00 47.50 191 SER A O 1
#